Protein AF-A0A263BT93-F1 (afdb_monomer_lite)

Secondary structure (DSSP, 8-state):
--HHHHHHHHHHHHHHHHHHHHHHHHH--THHHHHHHHHHHHHHHHHHHHHHHTTS--HHHHHHHHHHHHHHHHHHSS-HHHHHHHHHHHHHHH-PPP-----S-----S-TTSHHHHHHHHTS-HHHHHHHH-TTHHHHHHHHHHHHHTT-S----HHHHHHHHHHHHHTT--HHHHHHHHHHHHHHHHHHHHT---HHHHHHHHHHHHHHHHHHHHHHHHHHHHHHHHTT-SSHHHHHHHHHHHSS--HHHHHHHHHHHHHHHHHHHHHHHHHHHHH-

Structure (mmCIF, N/CA/C/O backbone):
data_AF-A0A263BT93-F1
#
_entry.id   AF-A0A263BT93-F1
#
loop_
_atom_site.group_PDB
_atom_site.id
_atom_site.type_symbol
_atom_site.label_atom_id
_atom_site.label_alt_id
_atom_site.label_comp_id
_atom_site.label_asym_id
_atom_site.label_entity_id
_atom_site.label_seq_id
_atom_site.pdbx_PDB_ins_code
_atom_site.Cartn_x
_atom_site.Cartn_y
_atom_site.Cartn_z
_atom_site.occupancy
_atom_site.B_iso_or_equiv
_atom_site.auth_seq_id
_atom_site.auth_comp_id
_atom_site.auth_asym_id
_atom_site.auth_atom_id
_atom_site.pdbx_PDB_model_num
ATOM 1 N N . MET A 1 1 ? 28.335 -19.668 -35.190 1.00 53.28 1 MET A N 1
ATOM 2 C CA . MET A 1 1 ? 27.190 -20.406 -34.629 1.00 53.28 1 MET A CA 1
ATOM 3 C C . MET A 1 1 ? 25.934 -19.787 -35.211 1.00 53.28 1 MET A C 1
ATOM 5 O O . MET A 1 1 ? 25.702 -18.603 -34.990 1.00 53.28 1 MET A O 1
ATOM 9 N N . ASN A 1 2 ? 25.223 -20.514 -36.071 1.00 58.69 2 ASN A N 1
ATOM 10 C CA . ASN A 1 2 ? 24.011 -20.001 -36.719 1.00 58.69 2 ASN A CA 1
ATOM 11 C C . ASN A 1 2 ? 22.902 -19.858 -35.660 1.00 58.69 2 ASN A C 1
ATOM 13 O O . ASN A 1 2 ? 22.848 -20.640 -34.714 1.00 58.69 2 ASN A O 1
ATOM 17 N N . VAL A 1 3 ? 22.009 -18.882 -35.827 1.00 52.59 3 VAL A N 1
ATOM 18 C CA . VAL A 1 3 ? 20.786 -18.685 -35.031 1.00 52.59 3 VAL A CA 1
ATOM 19 C C . VAL A 1 3 ? 20.080 -20.029 -34.776 1.00 52.59 3 VAL A C 1
ATOM 21 O O . VAL A 1 3 ? 19.711 -20.326 -33.644 1.00 52.59 3 VAL A O 1
ATOM 24 N N . ALA A 1 4 ? 20.005 -20.907 -35.780 1.00 50.03 4 ALA A N 1
ATOM 25 C CA . ALA A 1 4 ? 19.418 -22.241 -35.637 1.00 50.03 4 ALA A CA 1
ATOM 26 C C . ALA A 1 4 ? 20.145 -23.160 -34.628 1.00 50.03 4 ALA A C 1
ATOM 28 O O . ALA A 1 4 ? 19.491 -23.876 -33.876 1.00 50.03 4 ALA A O 1
ATOM 29 N N . GLU A 1 5 ? 21.477 -23.120 -34.558 1.00 47.25 5 GLU A N 1
ATOM 30 C CA . GLU A 1 5 ? 22.282 -23.963 -33.657 1.00 47.25 5 GLU A CA 1
ATOM 31 C C . GLU A 1 5 ? 22.183 -23.507 -32.194 1.00 47.25 5 GLU A C 1
ATOM 33 O O . GLU A 1 5 ? 22.289 -24.326 -31.285 1.00 47.25 5 GLU A O 1
ATOM 38 N N . PHE A 1 6 ? 21.929 -22.213 -31.962 1.00 59.81 6 PHE A N 1
ATOM 39 C CA . PHE A 1 6 ? 21.691 -21.664 -30.625 1.00 59.81 6 PHE A CA 1
ATOM 40 C C . PHE A 1 6 ? 20.276 -21.965 -30.117 1.00 59.81 6 PHE A C 1
ATOM 42 O O . PHE A 1 6 ? 20.090 -22.319 -28.953 1.00 59.81 6 PHE A O 1
ATOM 49 N N . TRP A 1 7 ? 19.265 -21.846 -30.985 1.00 67.38 7 TRP A N 1
ATOM 50 C CA . TRP A 1 7 ? 17.868 -22.013 -30.579 1.00 67.38 7 TRP A CA 1
ATOM 51 C C . TRP A 1 7 ? 17.419 -23.471 -30.504 1.00 67.38 7 TRP A C 1
ATOM 53 O O . TRP A 1 7 ? 16.500 -23.768 -29.744 1.00 67.38 7 TRP A O 1
ATOM 63 N N . LEU A 1 8 ? 18.054 -24.394 -31.231 1.00 51.53 8 LEU A N 1
ATOM 64 C CA . LEU A 1 8 ? 17.629 -25.795 -31.273 1.00 51.53 8 LEU A CA 1
ATOM 65 C C . LEU A 1 8 ? 17.712 -26.505 -29.901 1.00 51.53 8 LEU A C 1
ATOM 67 O O . LEU A 1 8 ? 16.716 -27.115 -29.513 1.00 51.53 8 LEU A O 1
ATOM 71 N N . PRO A 1 9 ? 18.789 -26.385 -29.097 1.00 51.00 9 PRO A N 1
ATOM 72 C CA . PRO A 1 9 ? 18.831 -26.968 -27.751 1.00 51.00 9 PRO A CA 1
ATOM 73 C C . PRO A 1 9 ? 17.827 -26.320 -26.785 1.00 51.00 9 PRO A C 1
ATOM 75 O O . PRO A 1 9 ? 17.249 -27.003 -25.941 1.00 51.00 9 PRO A O 1
ATOM 78 N N . VAL A 1 10 ? 17.576 -25.014 -26.936 1.00 58.59 10 VAL A N 1
ATOM 79 C CA . VAL A 1 10 ? 16.599 -24.259 -26.131 1.00 58.59 10 VAL A CA 1
ATOM 80 C C . VAL A 1 10 ? 15.174 -24.713 -26.451 1.00 58.59 10 VAL A C 1
ATOM 82 O O . VAL A 1 10 ? 14.395 -24.983 -25.541 1.00 58.59 10 VAL A O 1
ATOM 85 N N . LEU A 1 11 ? 14.843 -24.877 -27.733 1.00 62.00 11 LEU A N 1
ATOM 86 C CA . LEU A 1 11 ? 13.557 -25.410 -28.189 1.00 62.00 11 LEU A CA 1
ATOM 87 C C . LEU A 1 11 ? 13.364 -26.872 -27.775 1.00 62.00 11 LEU A C 1
ATOM 89 O O . LEU A 1 11 ? 12.286 -27.218 -27.301 1.00 62.00 11 LEU A O 1
ATOM 93 N N . ILE A 1 12 ? 14.396 -27.716 -27.873 1.00 56.16 12 ILE A N 1
ATOM 94 C CA . ILE A 1 12 ? 14.346 -29.110 -27.404 1.00 56.16 12 ILE A CA 1
ATOM 95 C C . ILE A 1 12 ? 14.138 -29.164 -25.882 1.00 56.16 12 ILE A C 1
ATOM 97 O O . ILE A 1 12 ? 13.324 -29.956 -25.408 1.00 56.16 12 ILE A O 1
ATOM 101 N N . GLY A 1 13 ? 14.796 -28.290 -25.114 1.00 58.97 13 GLY A N 1
ATOM 102 C CA . GLY A 1 13 ? 14.606 -28.174 -23.665 1.00 58.97 13 GLY A CA 1
ATOM 103 C C . GLY A 1 13 ? 13.224 -27.646 -23.266 1.00 58.97 13 GLY A C 1
ATOM 104 O O . GLY A 1 13 ? 12.631 -28.138 -22.304 1.00 58.97 13 GLY A O 1
ATOM 105 N N . LEU A 1 14 ? 12.673 -26.691 -24.022 1.00 60.03 14 LEU A N 1
ATOM 106 C CA . LEU A 1 14 ? 11.333 -26.144 -23.798 1.00 60.03 14 LEU A CA 1
ATOM 107 C C . LEU A 1 14 ? 10.245 -27.156 -24.164 1.00 60.03 14 LEU A C 1
ATOM 109 O O . LEU A 1 14 ? 9.345 -27.400 -23.364 1.00 60.03 14 LEU A O 1
ATOM 113 N N . VAL A 1 15 ? 10.333 -27.795 -25.331 1.00 63.34 15 VAL A N 1
ATOM 114 C CA . VAL A 1 15 ? 9.334 -28.772 -25.785 1.00 63.34 15 VAL A CA 1
ATOM 115 C C . VAL A 1 15 ? 9.440 -30.061 -24.967 1.00 63.34 15 VAL A C 1
ATOM 117 O O . VAL A 1 15 ? 8.435 -30.528 -24.434 1.00 63.34 15 VAL A O 1
ATOM 120 N N . GLY A 1 16 ? 10.648 -30.598 -24.776 1.00 60.25 16 GLY A N 1
ATOM 121 C CA . GLY A 1 16 ? 10.884 -31.808 -23.985 1.00 60.25 16 GLY A CA 1
ATOM 122 C C . GLY A 1 16 ? 10.526 -31.637 -22.507 1.00 60.25 16 GLY A C 1
ATOM 123 O O . GLY A 1 16 ? 9.841 -32.488 -21.939 1.00 60.25 16 GLY A O 1
ATOM 124 N N . GLY A 1 17 ? 10.898 -30.503 -21.901 1.00 55.66 17 GLY A N 1
ATOM 125 C CA . GLY A 1 17 ? 10.533 -30.172 -20.522 1.00 55.66 17 GLY A CA 1
ATOM 126 C C . GLY A 1 17 ? 9.022 -30.047 -20.332 1.00 55.66 17 GLY A C 1
ATOM 127 O O . GLY A 1 17 ? 8.476 -30.590 -19.373 1.00 55.66 17 GLY A O 1
ATOM 128 N N . THR A 1 18 ? 8.327 -29.420 -21.286 1.00 56.84 18 THR A N 1
ATOM 129 C CA . THR A 1 18 ? 6.867 -29.238 -21.234 1.00 56.84 18 THR A CA 1
ATOM 130 C C . THR A 1 18 ? 6.113 -30.569 -21.330 1.00 56.84 18 THR A C 1
ATOM 132 O O . THR A 1 18 ? 5.150 -30.774 -20.592 1.00 56.84 18 THR A O 1
ATOM 135 N N . TRP A 1 19 ? 6.561 -31.521 -22.156 1.00 56.12 19 TRP A N 1
ATOM 136 C CA . TRP A 1 19 ? 5.925 -32.845 -22.256 1.00 56.12 19 TRP A CA 1
ATOM 137 C C . TRP A 1 19 ? 6.140 -33.716 -21.013 1.00 56.12 19 TRP A C 1
ATOM 139 O O . TRP A 1 19 ? 5.193 -34.351 -20.543 1.00 56.12 19 TRP A O 1
ATOM 149 N N . VAL A 1 20 ? 7.342 -33.695 -20.431 1.00 59.69 20 VAL A N 1
ATOM 150 C CA . VAL A 1 20 ? 7.632 -34.374 -19.155 1.00 59.69 20 VAL A CA 1
ATOM 151 C C . VAL A 1 20 ? 6.807 -33.759 -18.020 1.00 59.69 20 VAL A C 1
ATOM 153 O O . VAL A 1 20 ? 6.247 -34.482 -17.198 1.00 59.69 20 VAL A O 1
ATOM 156 N N . LEU A 1 21 ? 6.638 -32.435 -18.022 1.00 55.00 21 LEU A N 1
ATOM 157 C CA . LEU A 1 21 ? 5.789 -31.710 -17.077 1.00 55.00 21 LEU A CA 1
ATOM 158 C C . LEU A 1 21 ? 4.313 -32.081 -17.194 1.00 55.00 21 LEU A C 1
ATOM 160 O O . LEU A 1 21 ? 3.684 -32.386 -16.185 1.00 55.00 21 LEU A O 1
ATOM 164 N N . ILE A 1 22 ? 3.760 -32.112 -18.407 1.00 62.19 22 ILE A N 1
ATOM 165 C CA . ILE A 1 22 ? 2.367 -32.520 -18.641 1.00 62.19 22 ILE A CA 1
ATOM 166 C C . ILE A 1 22 ? 2.152 -33.975 -18.202 1.00 62.19 22 ILE A C 1
ATOM 168 O O . ILE A 1 22 ? 1.130 -34.287 -17.587 1.00 62.19 22 ILE A O 1
ATOM 172 N N . TYR A 1 23 ? 3.116 -34.859 -18.471 1.00 64.50 23 TYR A N 1
ATOM 173 C CA . TYR A 1 23 ? 3.070 -36.260 -18.055 1.00 64.50 23 TYR A CA 1
ATOM 174 C C . TYR A 1 23 ? 3.092 -36.418 -16.526 1.00 64.50 23 TYR A C 1
ATOM 176 O O . TYR A 1 23 ? 2.262 -37.136 -15.968 1.00 64.50 23 TYR A O 1
ATOM 184 N N . LEU A 1 24 ? 3.982 -35.704 -15.830 1.00 55.28 24 LEU A N 1
ATOM 185 C CA . LEU A 1 24 ? 4.097 -35.762 -14.371 1.00 55.28 24 LEU A CA 1
ATOM 186 C C . LEU A 1 24 ? 2.913 -35.087 -13.660 1.00 55.28 24 LEU A C 1
ATOM 188 O O . LEU A 1 24 ? 2.397 -35.625 -12.683 1.00 55.28 24 LEU A O 1
ATOM 192 N N . VAL A 1 25 ? 2.424 -33.955 -14.174 1.00 60.81 25 VAL A N 1
ATOM 193 C CA . VAL A 1 25 ? 1.250 -33.249 -13.633 1.00 60.81 25 VAL A CA 1
ATOM 194 C C . VAL A 1 25 ? -0.015 -34.093 -13.767 1.00 60.81 25 VAL A C 1
ATOM 196 O O . VAL A 1 25 ? -0.857 -34.048 -12.876 1.00 60.81 25 VAL A O 1
ATOM 199 N N . LYS A 1 26 ? -0.160 -34.912 -14.817 1.00 61.09 26 LYS A N 1
ATOM 200 C CA . LYS A 1 26 ? -1.305 -35.830 -14.952 1.00 61.09 26 LYS A CA 1
ATOM 201 C C . LYS A 1 26 ? -1.322 -36.959 -13.913 1.00 61.09 26 LYS A C 1
ATOM 203 O O . LYS A 1 26 ? -2.391 -37.513 -13.684 1.00 61.09 26 LYS A O 1
ATOM 208 N N . LYS A 1 27 ? -0.185 -37.287 -13.288 1.00 65.31 27 LYS A N 1
ATOM 209 C CA . LYS A 1 27 ? -0.041 -38.430 -12.366 1.00 65.31 27 LYS A CA 1
ATOM 210 C C . LYS A 1 27 ? -0.097 -38.081 -10.874 1.00 65.31 27 LYS A C 1
ATOM 212 O O . LYS A 1 27 ? -0.115 -38.992 -10.055 1.00 65.31 27 LYS A O 1
ATOM 217 N N . LEU A 1 28 ? -0.087 -36.797 -10.524 1.00 68.06 28 LEU A N 1
ATOM 218 C CA . LEU A 1 28 ? -0.133 -36.320 -9.135 1.00 68.06 28 LEU A CA 1
ATOM 219 C C . LEU A 1 28 ? -1.539 -35.867 -8.758 1.00 68.06 28 LEU A C 1
ATOM 221 O O . LEU A 1 28 ? -2.272 -35.464 -9.645 1.00 68.06 28 LEU A O 1
ATOM 225 N N . ASP A 1 29 ? -1.904 -35.820 -7.477 1.00 63.19 29 ASP A N 1
ATOM 226 C CA . ASP A 1 29 ? -3.203 -35.284 -7.040 1.00 63.19 29 ASP A CA 1
ATOM 227 C C . ASP A 1 29 ? -3.093 -34.232 -5.928 1.00 63.19 29 ASP A C 1
ATOM 229 O O . ASP A 1 29 ? -2.126 -34.162 -5.168 1.00 63.19 29 ASP A O 1
ATOM 233 N N . GLY A 1 30 ? -4.101 -33.353 -5.869 1.00 65.69 30 GLY A N 1
ATOM 234 C CA . GLY A 1 30 ? -4.263 -32.347 -4.819 1.00 65.69 30 GLY A CA 1
ATOM 235 C C . GLY A 1 30 ? -3.088 -31.370 -4.666 1.00 65.69 30 GLY A C 1
ATOM 236 O O . GLY A 1 30 ? -2.669 -30.700 -5.610 1.00 65.69 30 GLY A O 1
ATOM 237 N N . ILE A 1 31 ? -2.584 -31.251 -3.436 1.00 54.12 31 ILE A N 1
ATOM 238 C CA . ILE A 1 31 ? -1.561 -30.273 -3.020 1.00 54.12 31 ILE A CA 1
ATOM 239 C C . ILE A 1 31 ? -0.216 -30.476 -3.736 1.00 54.12 31 ILE A C 1
ATOM 241 O O . ILE A 1 31 ? 0.532 -29.511 -3.921 1.00 54.12 31 ILE A O 1
ATOM 245 N N . GLU A 1 32 ? 0.089 -31.693 -4.188 1.00 54.53 32 GLU A N 1
ATOM 246 C CA . GLU A 1 32 ? 1.350 -31.990 -4.875 1.00 54.53 32 GLU A CA 1
ATOM 247 C C . GLU A 1 32 ? 1.381 -31.431 -6.302 1.00 54.53 32 GLU A C 1
ATOM 249 O O . GLU A 1 32 ? 2.402 -30.869 -6.702 1.00 54.53 32 GLU A O 1
ATOM 254 N N . LYS A 1 33 ? 0.241 -31.435 -7.017 1.00 55.97 33 LYS A N 1
ATOM 255 C CA . LYS A 1 33 ? 0.079 -30.733 -8.308 1.00 55.97 33 LYS A CA 1
ATOM 256 C C . LYS A 1 33 ? 0.392 -29.238 -8.168 1.00 55.97 33 LYS A C 1
ATOM 258 O O . LYS A 1 33 ? 1.135 -28.686 -8.975 1.00 55.97 33 LYS A O 1
ATOM 263 N N . PHE A 1 34 ? -0.122 -28.587 -7.120 1.00 54.31 34 PHE A N 1
ATOM 264 C CA . PHE A 1 34 ? 0.085 -27.151 -6.879 1.00 54.31 34 PHE A CA 1
ATOM 265 C C . PHE A 1 34 ? 1.533 -26.811 -6.486 1.00 54.31 34 PHE A C 1
ATOM 267 O O . PHE A 1 34 ? 2.094 -25.820 -6.961 1.00 54.31 34 PHE A O 1
ATOM 274 N N . ARG A 1 35 ? 2.170 -27.647 -5.653 1.00 51.59 35 ARG A N 1
ATOM 275 C CA . ARG A 1 35 ? 3.580 -27.485 -5.259 1.00 51.59 35 ARG A CA 1
ATOM 276 C C . ARG A 1 35 ? 4.531 -27.649 -6.441 1.00 51.59 35 ARG A C 1
ATOM 278 O O . ARG A 1 35 ? 5.425 -26.820 -6.600 1.00 51.59 35 ARG A O 1
ATOM 285 N N . MET A 1 36 ? 4.312 -28.652 -7.291 1.00 59.03 36 MET A N 1
ATOM 286 C CA . MET A 1 36 ? 5.129 -28.843 -8.492 1.00 59.03 36 MET A CA 1
ATOM 287 C C . MET A 1 36 ? 4.932 -27.715 -9.506 1.00 59.03 36 MET A C 1
ATOM 289 O O . MET A 1 36 ? 5.916 -27.184 -10.011 1.00 59.03 36 MET A O 1
ATOM 293 N N . PHE A 1 37 ? 3.694 -27.264 -9.728 1.00 56.03 37 PHE A N 1
ATOM 294 C CA . PHE A 1 37 ? 3.422 -26.131 -10.618 1.00 56.03 37 PHE A CA 1
ATOM 295 C C . PHE A 1 37 ? 4.128 -24.848 -10.146 1.00 56.03 37 PHE A C 1
ATOM 297 O O . PHE A 1 37 ? 4.730 -24.136 -10.944 1.00 56.03 37 PHE A O 1
ATOM 304 N N . SER A 1 38 ? 4.137 -24.600 -8.832 1.00 52.53 38 SER A N 1
ATOM 305 C CA . SER A 1 38 ? 4.803 -23.441 -8.220 1.00 52.53 38 SER A CA 1
ATOM 306 C C . SER A 1 38 ? 6.333 -23.508 -8.328 1.00 52.53 38 SER A C 1
ATOM 308 O O . SER A 1 38 ? 6.970 -22.506 -8.644 1.00 52.53 38 SER A O 1
ATOM 310 N N . LEU A 1 39 ? 6.931 -24.684 -8.103 1.00 52.12 39 LEU A N 1
ATOM 311 C CA . LEU A 1 39 ? 8.380 -24.903 -8.223 1.00 52.12 39 LEU A CA 1
ATOM 312 C C . LEU A 1 39 ? 8.876 -24.743 -9.663 1.00 52.12 39 LEU A C 1
ATOM 314 O O . LEU A 1 39 ? 9.942 -24.182 -9.896 1.00 52.12 39 LEU A O 1
ATOM 318 N N . VAL A 1 40 ? 8.081 -25.187 -10.631 1.00 56.97 40 VAL A N 1
ATOM 319 C CA . VAL A 1 40 ? 8.404 -25.106 -12.061 1.00 56.97 40 VAL A CA 1
ATOM 320 C C . VAL A 1 40 ? 8.291 -23.671 -12.568 1.00 56.97 40 VAL A C 1
ATOM 322 O O . VAL A 1 40 ? 9.173 -23.212 -13.292 1.00 56.97 40 VAL A O 1
ATOM 325 N N . PHE A 1 41 ? 7.266 -22.934 -12.132 1.00 54.38 41 PHE A N 1
ATOM 326 C CA . PHE A 1 41 ? 7.096 -21.518 -12.468 1.00 54.38 41 PHE A CA 1
ATOM 327 C C . PHE A 1 41 ? 8.228 -20.652 -11.888 1.00 54.38 41 PHE A C 1
ATOM 329 O O . PHE A 1 41 ? 8.708 -19.728 -12.540 1.00 54.38 41 PHE A O 1
ATOM 336 N N . LEU A 1 42 ? 8.707 -20.996 -10.687 1.00 50.81 42 LEU A N 1
ATOM 337 C CA . LEU A 1 42 ? 9.856 -20.347 -10.051 1.00 50.81 42 LEU A CA 1
ATOM 338 C C . LEU A 1 42 ? 11.200 -20.752 -10.684 1.00 50.81 42 LEU A C 1
ATOM 340 O O . LEU A 1 42 ? 12.114 -19.929 -10.740 1.00 50.81 42 LEU A O 1
ATOM 344 N N . GLY A 1 43 ? 11.328 -21.986 -11.183 1.00 48.94 43 GLY A N 1
ATOM 345 C CA . GLY A 1 43 ? 12.562 -22.511 -11.779 1.00 48.94 43 GLY A CA 1
ATOM 346 C C . GLY A 1 43 ? 12.816 -22.061 -13.223 1.00 48.94 43 GLY A C 1
ATOM 347 O O . GLY A 1 43 ? 13.926 -21.638 -13.544 1.00 48.94 43 GLY A O 1
ATOM 348 N N . TYR A 1 44 ? 11.800 -22.092 -14.093 1.00 52.88 44 TYR A N 1
ATOM 349 C CA . TYR A 1 44 ? 11.968 -21.773 -15.521 1.00 52.88 44 TYR A CA 1
ATOM 350 C C . TYR A 1 44 ? 12.088 -20.270 -15.809 1.00 52.88 44 TYR A C 1
ATOM 352 O O . TYR A 1 44 ? 12.801 -19.885 -16.733 1.00 52.88 44 TYR A O 1
ATOM 360 N N . GLY A 1 45 ? 11.447 -19.414 -15.007 1.00 49.44 45 GLY A N 1
ATOM 361 C CA . GLY A 1 45 ? 11.531 -17.959 -15.180 1.00 49.44 45 GLY A CA 1
ATOM 362 C C . GLY A 1 45 ? 12.846 -17.343 -14.690 1.00 49.44 45 GLY A C 1
ATOM 363 O O . GLY A 1 45 ? 13.217 -16.261 -15.134 1.00 49.44 45 GLY A O 1
ATOM 364 N N . SER A 1 46 ? 13.565 -18.019 -13.789 1.00 53.31 46 SER A N 1
ATOM 365 C CA . SER A 1 46 ? 14.724 -17.441 -13.103 1.00 53.31 46 SER A CA 1
ATOM 366 C C . SER A 1 46 ? 16.062 -17.960 -13.639 1.00 53.31 46 SER A C 1
ATOM 368 O O . SER A 1 46 ? 16.976 -17.168 -13.840 1.00 53.31 46 SER A O 1
ATOM 370 N N . ALA A 1 47 ? 16.201 -19.248 -13.963 1.00 48.94 47 ALA A N 1
ATOM 371 C CA . ALA A 1 47 ? 17.509 -19.812 -14.315 1.00 48.94 47 ALA A CA 1
ATOM 372 C C . ALA A 1 47 ? 18.026 -19.383 -15.704 1.00 48.94 47 ALA A C 1
ATOM 374 O O . ALA A 1 47 ? 19.199 -19.044 -15.848 1.00 48.94 47 ALA A O 1
ATOM 375 N N . ILE A 1 48 ? 17.159 -19.334 -16.722 1.00 50.62 48 ILE A N 1
ATOM 376 C CA . ILE A 1 48 ? 17.558 -18.993 -18.102 1.00 50.62 48 ILE A CA 1
ATOM 377 C C . ILE A 1 48 ? 17.793 -17.480 -18.254 1.00 50.62 48 ILE A C 1
ATOM 379 O O . ILE A 1 48 ? 18.736 -17.065 -18.925 1.00 50.62 48 ILE A O 1
ATOM 383 N N . GLY A 1 49 ? 17.002 -16.652 -17.562 1.00 49.31 49 GLY A N 1
ATOM 384 C CA . GLY A 1 49 ? 17.204 -15.199 -17.521 1.00 49.31 49 GLY A CA 1
ATOM 385 C C . GLY A 1 49 ? 18.444 -14.783 -16.724 1.00 49.31 49 GLY A C 1
ATOM 386 O O . GLY A 1 49 ? 19.139 -13.849 -17.117 1.00 49.31 49 GLY A O 1
ATOM 387 N N . MET A 1 50 ? 18.767 -15.497 -15.637 1.00 51.62 50 MET A N 1
ATOM 388 C CA . MET A 1 50 ? 19.943 -15.187 -14.819 1.00 51.62 50 MET A CA 1
ATOM 389 C C . MET A 1 50 ? 21.256 -15.601 -15.488 1.00 51.62 50 MET A C 1
ATOM 391 O O . MET A 1 50 ? 22.207 -14.835 -15.416 1.00 51.62 50 MET A O 1
ATOM 395 N N . ILE A 1 51 ? 21.323 -16.743 -16.183 1.00 51.22 51 ILE A N 1
ATOM 396 C CA . ILE A 1 51 ? 22.575 -17.226 -16.801 1.00 51.22 51 ILE A CA 1
ATOM 397 C C . ILE A 1 51 ? 22.970 -16.394 -18.033 1.00 51.22 51 ILE A C 1
ATOM 399 O O . ILE A 1 51 ? 24.153 -16.146 -18.248 1.00 51.22 51 ILE A O 1
ATOM 403 N N . VAL A 1 52 ? 21.999 -15.888 -18.801 1.00 49.56 52 VAL A N 1
ATOM 404 C CA . VAL A 1 52 ? 22.265 -15.042 -19.981 1.00 49.56 52 VAL A CA 1
ATOM 405 C C . VAL A 1 52 ? 22.625 -13.598 -19.592 1.00 49.56 52 VAL A C 1
ATOM 407 O O . VAL A 1 52 ? 23.364 -12.935 -20.316 1.00 49.56 52 VAL A O 1
ATOM 410 N N . MET A 1 53 ? 22.178 -13.111 -18.427 1.00 46.56 53 MET A N 1
ATOM 411 C CA . MET A 1 53 ? 22.486 -11.753 -17.948 1.00 46.56 53 MET A CA 1
ATOM 412 C C . MET A 1 53 ? 23.696 -11.658 -17.002 1.00 46.56 53 MET A C 1
ATOM 414 O O . MET A 1 53 ? 24.136 -10.549 -16.708 1.00 46.56 53 MET A O 1
ATOM 418 N N . HIS A 1 54 ? 24.274 -12.779 -16.553 1.00 52.44 54 HIS A N 1
ATOM 419 C CA . HIS A 1 54 ? 25.348 -12.793 -15.546 1.00 52.44 54 HIS A CA 1
ATOM 420 C C . HIS A 1 54 ? 26.729 -12.319 -16.041 1.00 52.44 54 HIS A C 1
ATOM 422 O O . HIS A 1 54 ? 27.637 -12.201 -15.228 1.00 52.44 54 HIS A O 1
ATOM 428 N N . TYR A 1 55 ? 26.919 -12.046 -17.337 1.00 49.62 55 TYR A N 1
ATOM 429 C CA . TYR A 1 55 ? 28.258 -11.786 -17.894 1.00 49.62 55 TYR A CA 1
ATOM 430 C C . TYR A 1 55 ? 28.502 -10.382 -18.458 1.00 49.62 55 TYR A C 1
ATOM 432 O O . TYR A 1 55 ? 29.586 -10.126 -18.976 1.00 49.62 55 TYR A O 1
ATOM 440 N N . VAL A 1 56 ? 27.551 -9.450 -18.337 1.00 46.47 56 VAL A N 1
ATOM 441 C CA . VAL A 1 56 ? 27.731 -8.083 -18.854 1.00 46.47 56 VAL A CA 1
ATOM 442 C C . VAL A 1 56 ? 27.276 -7.055 -17.808 1.00 46.47 56 VAL A C 1
ATOM 444 O O . VAL A 1 56 ? 26.083 -6.892 -17.558 1.00 46.47 56 VAL A O 1
ATOM 447 N N . ASP A 1 57 ? 28.277 -6.387 -17.225 1.00 46.84 57 ASP A N 1
ATOM 448 C CA . ASP A 1 57 ? 28.264 -5.141 -16.437 1.00 46.84 57 ASP A CA 1
ATOM 449 C C . ASP A 1 57 ? 27.947 -5.188 -14.929 1.00 46.84 57 ASP A C 1
ATOM 451 O O . ASP A 1 57 ? 26.837 -4.942 -14.464 1.00 46.84 57 ASP A O 1
ATOM 455 N N . HIS A 1 58 ? 29.010 -5.378 -14.134 1.00 52.53 58 HIS A N 1
ATOM 456 C CA . HIS A 1 58 ? 28.995 -5.345 -12.664 1.00 52.53 58 HIS A CA 1
ATOM 457 C C . HIS A 1 58 ? 29.236 -3.960 -12.025 1.00 52.53 58 HIS A C 1
ATOM 459 O O . HIS A 1 58 ? 29.116 -3.827 -10.809 1.00 52.53 58 HIS A O 1
ATOM 465 N N . ILE A 1 59 ? 29.546 -2.908 -12.788 1.00 51.03 59 ILE A N 1
ATOM 466 C CA . ILE A 1 59 ? 30.027 -1.636 -12.210 1.00 51.03 59 ILE A CA 1
ATOM 467 C C . ILE A 1 59 ? 28.877 -0.718 -11.747 1.00 51.03 59 ILE A C 1
ATOM 469 O O . ILE A 1 59 ? 28.971 -0.102 -10.686 1.00 51.03 59 ILE A O 1
ATOM 473 N N . ALA A 1 60 ? 27.749 -0.678 -12.465 1.00 49.28 60 ALA A N 1
ATOM 474 C CA . ALA A 1 60 ? 26.604 0.167 -12.100 1.00 49.28 60 ALA A CA 1
ATOM 475 C C . ALA A 1 60 ? 25.863 -0.341 -10.847 1.00 49.28 60 ALA A C 1
ATOM 477 O O . ALA A 1 60 ? 25.494 0.440 -9.964 1.00 49.28 60 ALA A O 1
ATOM 478 N N . THR A 1 61 ? 25.714 -1.662 -10.716 1.00 54.69 61 THR A N 1
ATOM 479 C CA . THR A 1 61 ? 25.072 -2.313 -9.563 1.00 54.69 61 THR A CA 1
ATOM 480 C C . THR A 1 61 ? 25.859 -2.083 -8.270 1.00 54.69 61 THR A C 1
ATOM 482 O O . THR A 1 61 ? 25.263 -1.886 -7.212 1.00 54.69 61 THR A O 1
ATOM 485 N N . LEU A 1 62 ? 27.194 -2.031 -8.354 1.00 55.66 62 LEU A N 1
ATOM 486 C CA . LEU A 1 62 ? 28.088 -1.754 -7.224 1.00 55.66 62 LEU A CA 1
ATOM 487 C C . LEU A 1 62 ? 28.033 -0.295 -6.739 1.00 55.66 62 LEU A C 1
ATOM 489 O O . LEU A 1 62 ? 28.303 -0.050 -5.567 1.00 55.66 62 LEU A O 1
ATOM 493 N N . LEU A 1 63 ? 27.648 0.660 -7.593 1.00 55.16 63 LEU A N 1
ATOM 494 C CA . LEU A 1 63 ? 27.564 2.088 -7.244 1.00 55.16 63 LEU A CA 1
ATOM 495 C C . LEU A 1 63 ? 26.162 2.524 -6.794 1.00 55.16 63 LEU A C 1
ATOM 497 O O . LEU A 1 63 ? 26.031 3.390 -5.926 1.00 55.16 63 LEU A O 1
ATOM 501 N N . LEU A 1 64 ? 25.107 1.899 -7.324 1.00 54.38 64 LEU A N 1
ATOM 502 C CA . LEU A 1 64 ? 23.722 2.237 -6.977 1.00 54.38 6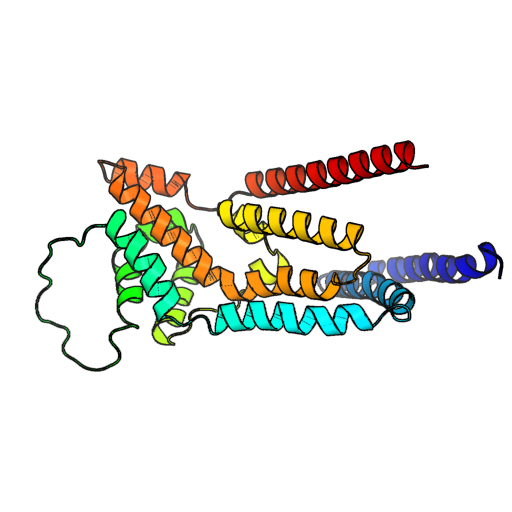4 LEU A CA 1
ATOM 503 C C . LEU A 1 64 ? 23.220 1.491 -5.737 1.00 54.38 64 LEU A C 1
ATOM 505 O O . LEU A 1 64 ? 22.426 2.049 -4.982 1.00 54.38 64 LEU A O 1
ATOM 509 N N . LEU A 1 65 ? 23.723 0.284 -5.455 1.00 51.69 65 LEU A N 1
ATOM 510 C CA . LEU A 1 65 ? 23.377 -0.445 -4.233 1.00 51.69 65 LEU A CA 1
ATOM 511 C C . LEU A 1 65 ? 23.746 0.345 -2.958 1.00 51.69 65 LEU A C 1
ATOM 513 O O . LEU A 1 65 ? 22.876 0.476 -2.100 1.00 51.69 65 LEU A O 1
ATOM 517 N N . PRO A 1 66 ? 24.940 0.961 -2.825 1.00 60.53 66 PRO A N 1
ATOM 518 C CA . PRO A 1 66 ? 25.248 1.855 -1.714 1.00 60.53 66 PRO A CA 1
ATOM 519 C C . PRO A 1 66 ? 24.323 3.064 -1.657 1.00 60.53 66 PRO A C 1
ATOM 521 O O . PRO A 1 66 ? 23.915 3.427 -0.568 1.00 60.53 66 PRO A O 1
ATOM 524 N N . LEU A 1 67 ? 23.948 3.670 -2.788 1.00 60.59 67 LEU A N 1
ATOM 525 C CA . LEU A 1 67 ? 23.084 4.855 -2.796 1.00 60.59 67 LEU A CA 1
ATOM 526 C C . LEU A 1 67 ? 21.658 4.519 -2.340 1.00 60.59 67 LEU A C 1
ATOM 528 O O . LEU A 1 67 ? 21.077 5.234 -1.529 1.00 60.59 67 LEU A O 1
ATOM 532 N N . VAL A 1 68 ? 21.111 3.394 -2.806 1.00 60.06 68 VAL A N 1
ATOM 533 C CA . VAL A 1 68 ? 19.796 2.902 -2.383 1.00 60.06 68 VAL A CA 1
ATOM 534 C C . VAL A 1 68 ? 19.839 2.428 -0.932 1.00 60.06 68 VAL A C 1
ATOM 536 O O . VAL A 1 68 ? 18.920 2.728 -0.175 1.00 60.06 68 VAL A O 1
ATOM 539 N N . LEU A 1 69 ? 20.919 1.765 -0.504 1.00 60.12 69 LEU A N 1
ATOM 540 C CA . LEU A 1 69 ? 21.143 1.433 0.902 1.00 60.12 69 LEU A CA 1
ATOM 541 C C . LEU A 1 69 ? 21.312 2.694 1.750 1.00 60.12 69 LEU A C 1
ATOM 543 O O . LEU A 1 69 ? 20.780 2.728 2.844 1.00 60.12 69 LEU A O 1
ATOM 547 N N . ILE A 1 70 ? 21.967 3.748 1.263 1.00 69.69 70 ILE A N 1
ATOM 548 C CA . ILE A 1 70 ? 22.101 5.042 1.940 1.00 69.69 70 ILE A CA 1
ATOM 549 C C . ILE A 1 70 ? 20.740 5.718 2.038 1.00 69.69 70 ILE A C 1
ATOM 551 O O . ILE A 1 70 ? 20.400 6.164 3.118 1.00 69.69 70 ILE A O 1
ATOM 555 N N . ILE A 1 71 ? 19.918 5.748 0.987 1.00 64.38 71 ILE A N 1
ATOM 556 C CA . ILE A 1 71 ? 18.548 6.284 1.054 1.00 64.38 71 ILE A CA 1
ATOM 557 C C . ILE A 1 71 ? 17.703 5.456 2.030 1.00 64.38 71 ILE A C 1
ATOM 559 O O . ILE A 1 71 ? 16.992 6.017 2.859 1.00 64.38 71 ILE A O 1
ATOM 563 N N . PHE A 1 72 ? 17.825 4.130 1.992 1.00 55.31 72 PHE A N 1
ATOM 564 C CA . PHE A 1 72 ? 17.164 3.206 2.911 1.00 55.31 72 PHE A CA 1
ATOM 565 C C . PHE A 1 72 ? 17.633 3.391 4.360 1.00 55.31 72 PHE A C 1
ATOM 567 O O . PHE A 1 72 ? 16.809 3.429 5.268 1.00 55.31 72 PHE A O 1
ATOM 574 N N . PHE A 1 73 ? 18.932 3.583 4.592 1.00 56.16 73 PHE A N 1
ATOM 575 C CA . PHE A 1 73 ? 19.523 3.852 5.900 1.00 56.16 73 PHE A CA 1
ATOM 576 C C . PHE A 1 73 ? 19.248 5.275 6.370 1.00 56.16 73 PHE A C 1
ATOM 578 O O . PHE A 1 73 ? 19.048 5.449 7.558 1.00 56.16 73 PHE A O 1
ATOM 585 N N . ILE A 1 74 ? 19.185 6.277 5.495 1.00 61.31 74 ILE A N 1
ATOM 586 C CA . ILE A 1 74 ? 18.740 7.642 5.805 1.00 61.31 74 ILE A CA 1
ATOM 587 C C . ILE A 1 74 ? 17.258 7.619 6.157 1.00 61.31 74 ILE A C 1
ATOM 589 O O . ILE A 1 74 ? 16.845 8.357 7.037 1.00 61.31 74 ILE A O 1
ATOM 593 N N . TRP A 1 75 ? 16.459 6.762 5.524 1.00 54.81 75 TRP A N 1
ATOM 594 C CA . TRP A 1 75 ? 15.050 6.578 5.849 1.00 54.81 75 TRP A CA 1
ATOM 595 C C . TRP A 1 75 ? 14.851 5.813 7.171 1.00 54.81 75 TRP A C 1
ATOM 597 O O . TRP A 1 75 ? 14.031 6.224 7.986 1.00 54.81 75 TRP A O 1
ATOM 607 N N . ILE A 1 76 ? 15.646 4.767 7.438 1.00 51.50 76 ILE A N 1
ATOM 608 C CA . ILE A 1 76 ? 15.638 3.993 8.698 1.00 51.50 76 ILE A CA 1
ATOM 609 C C . ILE A 1 76 ? 16.234 4.781 9.870 1.00 51.50 76 ILE A C 1
ATOM 611 O O . ILE A 1 76 ? 15.693 4.749 10.971 1.00 51.50 76 ILE A O 1
ATOM 615 N N . LYS A 1 77 ? 17.369 5.453 9.655 1.00 40.62 77 LYS A N 1
ATOM 616 C CA . LYS A 1 77 ? 18.078 6.283 10.641 1.00 40.62 77 LYS A CA 1
ATOM 617 C C . LYS A 1 77 ? 17.621 7.735 10.618 1.00 40.62 77 LYS A C 1
ATOM 619 O O . LYS A 1 77 ? 18.218 8.534 11.339 1.00 40.62 77 LYS A O 1
ATOM 624 N N . MET A 1 78 ? 16.612 8.096 9.816 1.00 40.03 78 MET A N 1
ATOM 625 C CA . MET A 1 78 ? 16.051 9.444 9.846 1.00 40.03 78 MET A CA 1
ATOM 626 C C . MET A 1 78 ? 15.674 9.701 11.302 1.00 40.03 78 MET A C 1
ATOM 628 O O . MET A 1 78 ? 14.853 8.954 11.843 1.00 40.03 78 MET A O 1
ATOM 632 N N . PRO A 1 79 ? 16.313 10.669 11.978 1.00 45.34 79 PRO A N 1
ATOM 633 C CA . PRO A 1 79 ? 16.108 10.840 13.401 1.00 45.34 79 PRO A CA 1
ATOM 634 C C . PRO A 1 79 ? 14.618 11.030 13.650 1.00 45.34 79 PRO A C 1
ATOM 636 O O . PRO A 1 79 ? 13.989 11.851 12.977 1.00 45.34 79 PRO A O 1
ATOM 639 N N . GLN A 1 80 ? 14.056 10.293 14.613 1.00 45.12 80 GLN A N 1
ATOM 640 C CA . GLN A 1 80 ? 12.666 10.458 15.059 1.00 45.12 80 GLN A CA 1
ATOM 641 C C . GLN A 1 80 ? 12.312 11.946 15.207 1.00 45.12 80 GLN A C 1
ATOM 643 O O . GLN A 1 80 ? 11.226 12.363 14.833 1.00 45.12 80 GLN A O 1
ATOM 648 N N . THR A 1 81 ? 13.275 12.763 15.640 1.00 44.12 81 THR A N 1
ATOM 649 C CA . THR A 1 81 ? 13.167 14.215 15.804 1.00 44.12 81 THR A CA 1
ATOM 650 C C . THR A 1 81 ? 12.911 14.993 14.508 1.00 44.12 81 THR A C 1
ATOM 652 O O . THR A 1 81 ? 12.220 16.005 14.556 1.00 44.12 81 THR A O 1
ATOM 655 N N . PHE A 1 82 ? 13.411 14.559 13.346 1.00 55.97 82 PHE A N 1
ATOM 656 C CA . PHE A 1 82 ? 13.155 15.218 12.057 1.00 55.97 82 PHE A CA 1
ATOM 657 C C . PHE A 1 82 ? 11.735 14.928 11.560 1.00 55.97 82 PHE A C 1
ATOM 659 O O . PHE A 1 82 ? 11.000 15.847 11.192 1.00 55.97 82 PHE A O 1
ATOM 666 N N . TYR A 1 83 ? 11.325 13.660 11.636 1.00 47.78 83 TYR A N 1
ATOM 667 C CA . TYR A 1 83 ? 9.970 13.227 11.300 1.00 47.78 83 TYR A CA 1
ATOM 668 C C . TYR A 1 83 ? 8.940 13.845 12.258 1.00 47.78 83 TYR A C 1
ATOM 670 O O . TYR A 1 83 ? 7.940 14.406 11.817 1.00 47.78 83 TYR A O 1
ATOM 678 N N . GLU A 1 84 ? 9.232 13.859 13.560 1.00 45.38 84 GLU A N 1
ATOM 679 C CA . GLU A 1 84 ? 8.433 14.523 14.592 1.00 45.38 84 GLU A CA 1
ATOM 680 C C . GLU A 1 84 ? 8.349 16.030 14.369 1.00 45.38 84 GLU A C 1
ATOM 682 O O . GLU A 1 84 ? 7.265 16.578 14.487 1.00 45.38 84 GLU A O 1
ATOM 687 N N . LYS A 1 85 ? 9.435 16.723 14.007 1.00 57.25 85 LYS A N 1
ATOM 688 C CA . LYS A 1 85 ? 9.413 18.183 13.802 1.00 57.25 85 LYS A CA 1
ATOM 689 C C . LYS A 1 85 ? 8.641 18.578 12.540 1.00 57.25 85 LYS A C 1
ATOM 691 O O . LYS A 1 85 ? 7.895 19.556 12.571 1.00 57.25 85 LYS A O 1
ATOM 696 N N . TYR A 1 86 ? 8.778 17.816 11.452 1.00 54.53 86 TYR A N 1
ATOM 697 C CA . TYR A 1 86 ? 8.042 18.059 10.209 1.00 54.53 86 TYR A CA 1
ATOM 698 C C . TYR A 1 86 ? 6.553 17.726 10.358 1.00 54.53 86 TYR A C 1
ATOM 700 O O . TYR A 1 86 ? 5.700 18.547 10.009 1.00 54.53 86 TYR A O 1
ATOM 708 N N . ILE A 1 87 ? 6.238 16.566 10.948 1.00 48.16 87 ILE A N 1
ATOM 709 C CA . ILE A 1 87 ? 4.857 16.170 11.217 1.00 48.16 87 ILE A CA 1
ATOM 710 C C . ILE A 1 87 ? 4.234 17.084 12.255 1.00 48.16 87 ILE A C 1
ATOM 712 O O . ILE A 1 87 ? 3.185 17.615 11.953 1.00 48.16 87 ILE A O 1
ATOM 716 N N . LYS A 1 88 ? 4.853 17.363 13.405 1.00 48.47 88 LYS A N 1
ATOM 717 C CA . LYS A 1 88 ? 4.288 18.248 14.440 1.00 48.47 88 LYS A CA 1
ATOM 718 C C . LYS A 1 88 ? 3.959 19.639 13.896 1.00 48.47 88 LYS A C 1
ATOM 720 O O . LYS A 1 88 ? 2.857 20.118 14.124 1.00 48.47 88 LYS A O 1
ATOM 725 N N . LYS A 1 89 ? 4.840 20.232 13.078 1.00 54.03 89 LYS A N 1
ATOM 726 C CA . LYS A 1 89 ? 4.594 21.539 12.4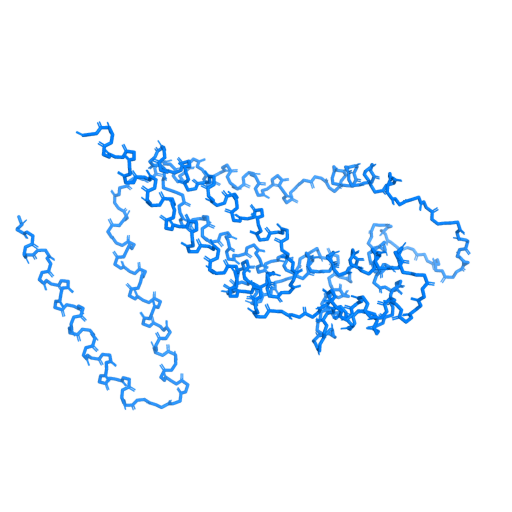41 1.00 54.03 89 LYS A CA 1
ATOM 727 C C . LYS A 1 89 ? 3.403 21.520 11.472 1.00 54.03 89 LYS A C 1
ATOM 729 O O . LYS A 1 89 ? 2.659 22.492 11.406 1.00 54.03 89 LYS A O 1
ATOM 734 N N . HIS A 1 90 ? 3.220 20.444 10.704 1.00 48.41 90 HIS A N 1
ATOM 735 C CA . HIS A 1 90 ? 2.044 20.294 9.836 1.00 48.41 90 HIS A CA 1
ATOM 736 C C . HIS A 1 90 ? 0.801 19.820 10.604 1.00 48.41 90 HIS A C 1
ATOM 738 O O . HIS A 1 90 ? -0.309 20.171 10.237 1.00 48.41 90 HIS A O 1
ATOM 744 N N . PHE A 1 91 ? 0.973 19.055 11.674 1.00 41.94 91 PHE A N 1
ATOM 745 C CA . PHE A 1 91 ? -0.078 18.440 12.474 1.00 41.94 91 PHE A CA 1
ATOM 746 C C . PHE A 1 91 ? -0.749 19.478 13.373 1.00 41.94 91 PHE A C 1
ATOM 748 O O . PHE A 1 91 ? -1.963 19.585 13.336 1.00 41.94 91 PHE A O 1
ATOM 755 N N . GLU A 1 92 ? 0.006 20.333 14.066 1.00 47.97 92 GLU A N 1
ATOM 756 C CA . GLU A 1 92 ? -0.546 21.443 14.865 1.00 47.97 92 GLU A CA 1
ATOM 757 C C . GLU A 1 92 ? -1.290 22.473 13.997 1.00 47.97 92 GLU A C 1
ATOM 759 O O . GLU A 1 92 ? -2.249 23.085 14.453 1.00 47.97 92 GLU A O 1
ATOM 764 N N . LYS A 1 93 ? -0.908 22.617 12.717 1.00 55.31 93 LYS A N 1
ATOM 765 C CA . LYS A 1 93 ? -1.612 23.476 11.750 1.00 55.31 93 LYS A CA 1
ATOM 766 C C . LYS A 1 93 ? -3.014 22.959 11.396 1.00 55.31 93 LYS A C 1
ATOM 768 O O . LYS A 1 93 ? -3.878 23.762 11.062 1.00 55.31 93 LYS A O 1
ATOM 773 N N . TYR A 1 94 ? -3.232 21.643 11.431 1.00 43.00 94 TYR A N 1
ATOM 774 C CA . TYR A 1 94 ? -4.507 21.017 11.051 1.00 43.00 94 TYR A CA 1
ATOM 775 C C . TYR A 1 94 ? -5.270 20.398 12.235 1.00 43.00 94 TYR A C 1
ATOM 777 O O . TYR A 1 94 ? -6.419 20.007 12.061 1.00 43.00 94 TYR A O 1
ATOM 785 N N . PHE A 1 95 ? -4.653 20.318 13.418 1.00 40.88 95 PHE A N 1
ATOM 786 C CA . PHE A 1 95 ? -5.198 19.688 14.621 1.00 40.88 95 PHE A CA 1
ATOM 787 C C . PHE A 1 95 ? -4.767 20.481 15.873 1.00 40.88 95 PHE A C 1
ATOM 789 O O . PHE A 1 95 ? -3.733 20.163 16.473 1.00 40.88 95 PHE A O 1
ATOM 796 N N . PRO A 1 96 ? -5.507 21.536 16.270 1.00 42.41 96 PRO A N 1
ATOM 797 C CA . PRO A 1 96 ? -5.284 22.201 17.552 1.00 42.41 96 PRO A CA 1
ATOM 798 C C . PRO A 1 96 ? -5.517 21.215 18.705 1.00 42.41 96 PRO A C 1
ATOM 800 O O . PRO A 1 96 ? -6.340 20.304 18.600 1.00 42.41 96 PRO A O 1
ATOM 803 N N . LYS A 1 97 ? -4.758 21.364 19.799 1.00 39.44 97 LYS A N 1
ATOM 804 C CA . LYS A 1 97 ? -4.883 20.478 20.964 1.00 39.44 97 LYS A CA 1
ATOM 805 C C . LYS A 1 97 ? -6.306 20.572 21.538 1.00 39.44 97 LYS A C 1
ATOM 807 O O . LYS A 1 97 ? -6.766 21.692 21.752 1.00 39.44 97 LYS A O 1
ATOM 812 N N . PRO A 1 98 ? -6.984 19.442 21.799 1.00 36.88 98 PRO A N 1
ATOM 813 C CA . PRO A 1 98 ? -8.260 19.454 22.495 1.00 36.88 98 PRO A CA 1
ATOM 814 C C . PRO A 1 98 ? -8.060 19.855 23.959 1.00 36.88 98 PRO A C 1
ATOM 816 O O . PRO A 1 98 ? -7.101 19.435 24.612 1.00 36.88 98 PRO A O 1
ATOM 819 N N . ASP A 1 99 ? -8.975 20.683 24.447 1.00 34.72 99 ASP A N 1
ATOM 820 C CA . ASP A 1 99 ? -8.991 21.232 25.799 1.00 34.72 99 ASP A CA 1
ATOM 821 C C . ASP A 1 99 ? -9.675 20.216 26.729 1.00 34.72 99 ASP A C 1
ATOM 823 O O . ASP A 1 99 ? -10.885 20.263 26.939 1.00 34.72 99 ASP A O 1
ATOM 827 N N . ILE A 1 100 ? -8.945 19.188 27.182 1.00 42.47 100 ILE A N 1
ATOM 828 C CA . ILE A 1 100 ? -9.505 18.171 28.087 1.00 42.47 100 ILE A CA 1
ATOM 829 C C . ILE A 1 100 ? -8.503 17.805 29.185 1.00 42.47 100 ILE A C 1
ATOM 831 O O . ILE A 1 100 ? -7.439 17.234 28.941 1.00 42.47 100 ILE A O 1
ATOM 835 N N . THR A 1 101 ? -8.887 18.109 30.421 1.00 38.50 101 THR A N 1
ATOM 836 C CA . THR A 1 101 ? -8.263 17.687 31.677 1.00 38.50 101 THR A CA 1
ATOM 837 C C . THR A 1 101 ? -8.628 16.224 31.953 1.00 38.50 101 THR A C 1
ATOM 839 O O . THR A 1 101 ? -9.737 15.930 32.393 1.00 38.50 101 THR A O 1
ATOM 842 N N . TYR A 1 102 ? -7.714 15.285 31.686 1.00 36.00 102 TYR A N 1
ATOM 843 C CA . TYR A 1 102 ? -7.901 13.861 32.002 1.00 36.00 102 TYR A CA 1
ATOM 844 C C . TYR A 1 102 ? -7.206 13.524 33.331 1.00 36.00 102 TYR A C 1
ATOM 846 O O . TYR A 1 102 ? -5.990 13.658 33.466 1.00 36.00 102 TYR A O 1
ATOM 854 N N . SER A 1 103 ? -8.000 13.147 34.334 1.00 35.78 103 SER A N 1
ATOM 855 C CA . SER A 1 103 ? -7.602 13.041 35.740 1.00 35.78 103 SER A CA 1
ATOM 856 C C . SER A 1 103 ? -6.692 11.841 36.061 1.00 35.78 103 SER A C 1
ATOM 858 O O . SER A 1 103 ? -7.067 10.685 35.863 1.00 35.78 103 SER A O 1
ATOM 860 N N . ASP A 1 104 ? -5.525 12.131 36.634 1.00 34.78 104 ASP A N 1
ATOM 861 C CA . ASP A 1 104 ? -4.951 11.587 37.882 1.00 34.78 104 ASP A CA 1
ATOM 862 C C . ASP A 1 104 ? -4.905 10.079 38.207 1.00 34.78 104 ASP A C 1
ATOM 864 O O . ASP A 1 104 ? -4.618 9.725 39.353 1.00 34.78 104 ASP A O 1
ATOM 868 N N . LYS A 1 105 ? -5.059 9.149 37.258 1.00 35.41 105 LYS A N 1
ATOM 869 C CA . LYS A 1 105 ? -4.839 7.714 37.557 1.00 35.41 105 LYS A CA 1
ATOM 870 C C . LYS A 1 105 ? -3.990 6.939 36.554 1.00 35.41 105 LYS A C 1
ATOM 872 O O . LYS A 1 105 ? -4.349 5.826 36.211 1.00 35.41 105 LYS A O 1
ATOM 877 N N . VAL A 1 106 ? -2.819 7.457 36.171 1.00 39.91 106 VAL A N 1
ATOM 878 C CA . VAL A 1 106 ? -1.677 6.606 35.760 1.00 39.91 106 VAL A CA 1
ATOM 879 C C . VAL A 1 106 ? -0.350 7.307 36.114 1.00 39.91 106 VAL A C 1
ATOM 881 O O . VAL A 1 106 ? 0.268 7.972 35.291 1.00 39.91 106 VAL A O 1
ATOM 884 N N . LYS A 1 107 ? 0.092 7.187 37.371 1.00 35.94 107 LYS A N 1
ATOM 885 C CA . LYS A 1 107 ? 1.496 7.392 37.792 1.00 35.94 107 LYS A CA 1
ATOM 886 C C . LYS A 1 107 ? 2.108 5.987 37.931 1.00 35.94 107 LYS A C 1
ATOM 888 O O . LYS A 1 107 ? 1.449 5.140 38.516 1.00 35.94 107 LYS A O 1
ATOM 893 N N . ALA A 1 108 ? 3.307 5.631 37.480 1.00 35.38 108 ALA A N 1
ATOM 894 C CA . ALA A 1 108 ? 4.416 6.349 36.868 1.00 35.38 108 ALA A CA 1
ATOM 895 C C . ALA A 1 108 ? 5.388 5.322 36.223 1.00 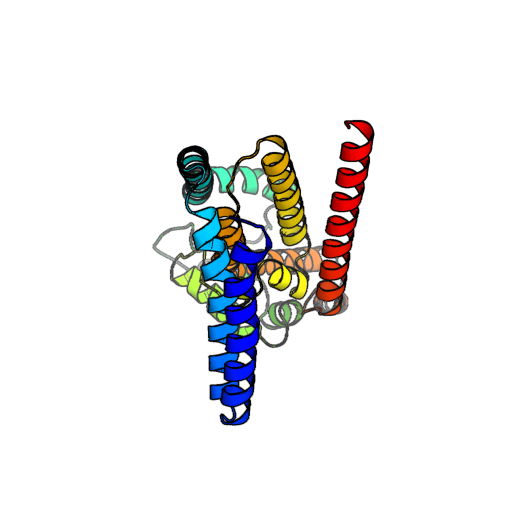35.38 108 ALA A C 1
ATOM 897 O O . ALA A 1 108 ? 5.355 4.147 36.576 1.00 35.38 108 ALA A O 1
ATOM 898 N N . ASP A 1 109 ? 6.291 5.827 35.372 1.00 37.97 109 ASP A N 1
ATOM 899 C CA . ASP A 1 109 ? 7.602 5.256 34.981 1.00 37.97 109 ASP A CA 1
ATOM 900 C C . ASP A 1 109 ? 7.686 4.221 33.826 1.00 37.97 109 ASP A C 1
ATOM 902 O O . ASP A 1 109 ? 7.710 3.011 34.035 1.00 37.97 109 ASP A O 1
ATOM 906 N N . LYS A 1 110 ? 7.800 4.708 32.574 1.00 37.78 110 LYS A N 1
ATOM 907 C CA . LYS A 1 110 ? 9.029 4.753 31.726 1.00 37.78 110 LYS A CA 1
ATOM 908 C C . LYS A 1 110 ? 8.674 5.139 30.272 1.00 37.78 110 LYS A C 1
ATOM 910 O O . LYS A 1 110 ? 7.657 4.720 29.742 1.00 37.78 110 LYS A O 1
ATOM 915 N N . SER A 1 111 ? 9.526 5.975 29.666 1.00 39.12 111 SER A N 1
ATOM 916 C CA . SER A 1 111 ? 9.553 6.435 28.253 1.00 39.12 111 SER A CA 1
ATOM 917 C C . SER A 1 111 ? 8.260 7.012 27.638 1.00 39.12 111 SER A C 1
ATOM 919 O O . SER A 1 111 ? 7.551 6.401 26.844 1.00 39.12 111 SER A O 1
ATOM 921 N N . HIS A 1 112 ? 8.058 8.311 27.873 1.00 41.22 112 HIS A N 1
ATOM 922 C CA . HIS A 1 112 ? 6.958 9.163 27.390 1.00 41.22 112 HIS A CA 1
ATOM 923 C C . HIS A 1 112 ? 6.715 9.239 25.857 1.00 41.22 112 HIS A C 1
ATOM 925 O O . HIS A 1 112 ? 5.845 9.996 25.433 1.00 41.22 112 HIS A O 1
ATOM 931 N N . LYS A 1 113 ? 7.443 8.499 25.006 1.00 42.66 113 LYS A N 1
ATOM 932 C CA . LYS A 1 113 ? 7.206 8.443 23.546 1.00 42.66 113 LYS A CA 1
ATOM 933 C C . LYS A 1 113 ? 6.360 7.252 23.097 1.00 42.66 113 LYS A C 1
ATOM 935 O O . LYS A 1 113 ? 5.695 7.351 22.068 1.00 42.66 113 LYS A O 1
ATOM 940 N N . ASP A 1 114 ? 6.315 6.183 23.885 1.00 43.34 114 ASP A N 1
ATOM 941 C CA . ASP A 1 114 ? 5.671 4.928 23.476 1.00 43.34 114 ASP A CA 1
ATOM 942 C C . ASP A 1 114 ? 4.164 4.913 23.805 1.00 43.34 114 ASP A C 1
ATOM 944 O O . ASP A 1 114 ? 3.396 4.136 23.241 1.00 43.34 114 ASP A O 1
ATOM 948 N N . TYR A 1 115 ? 3.716 5.851 24.647 1.00 39.69 115 TYR A N 1
ATOM 949 C CA . TYR A 1 115 ? 2.336 5.951 25.135 1.00 39.69 115 TYR A CA 1
ATOM 950 C C . TYR A 1 115 ? 1.367 6.656 24.169 1.00 39.69 115 TYR A C 1
ATOM 952 O O . TYR A 1 115 ? 0.187 6.321 24.121 1.00 39.69 115 TYR A O 1
ATOM 960 N N . TYR A 1 116 ? 1.849 7.592 23.342 1.00 42.94 116 TYR A N 1
ATOM 961 C CA . TYR A 1 116 ? 0.988 8.410 22.468 1.00 42.94 116 TYR A CA 1
ATOM 962 C C . TYR A 1 116 ? 0.298 7.627 21.342 1.00 42.94 116 TYR A C 1
ATOM 964 O O . TYR A 1 116 ? -0.597 8.143 20.672 1.00 42.94 116 TYR A O 1
ATOM 972 N N . VAL A 1 117 ? 0.759 6.408 21.067 1.00 43.97 117 VAL A N 1
ATOM 973 C CA . VAL A 1 117 ? 0.309 5.623 19.918 1.00 43.97 117 VAL A CA 1
ATOM 974 C C . VAL A 1 117 ? -0.787 4.637 20.330 1.00 43.97 117 VAL A C 1
ATOM 976 O O . VAL A 1 117 ? -1.797 4.596 19.629 1.00 43.97 117 VAL A O 1
ATOM 979 N N . PHE A 1 118 ? -0.652 3.952 21.474 1.00 45.69 118 PHE A N 1
ATOM 980 C CA . PHE A 1 118 ? -1.711 3.106 22.056 1.00 45.69 118 PHE A CA 1
ATOM 981 C C . PHE A 1 118 ? -2.967 3.931 22.375 1.00 45.69 118 PHE A C 1
ATOM 983 O O . PHE A 1 118 ? -4.071 3.521 22.022 1.00 45.69 118 PHE A O 1
ATOM 990 N N . ASP A 1 119 ? -2.773 5.154 22.884 1.00 53.03 119 ASP A N 1
ATOM 991 C CA . ASP A 1 119 ? -3.847 6.094 23.233 1.00 53.03 119 ASP A CA 1
ATOM 992 C C . ASP A 1 119 ? -4.786 6.410 22.047 1.00 53.03 119 ASP A C 1
ATOM 994 O O . ASP A 1 119 ? -6.005 6.467 22.183 1.00 53.03 119 ASP A O 1
ATOM 998 N N . LYS A 1 120 ? -4.237 6.509 20.827 1.00 57.22 120 LYS A N 1
ATOM 999 C CA . LYS A 1 120 ? -5.034 6.805 19.623 1.00 57.22 120 LYS A CA 1
ATOM 1000 C C . LYS A 1 120 ? -5.844 5.635 19.095 1.00 57.22 120 LYS A C 1
ATOM 1002 O O . LYS A 1 120 ? -6.826 5.871 18.409 1.00 57.22 120 LYS A O 1
ATOM 1007 N N . VAL A 1 121 ? -5.417 4.390 19.306 1.00 60.47 121 VAL A N 1
ATOM 1008 C CA . VAL A 1 121 ? -6.266 3.240 18.950 1.00 60.47 121 VAL A CA 1
ATOM 1009 C C . VAL A 1 121 ? -7.341 3.062 20.015 1.00 60.47 121 VAL A C 1
ATOM 1011 O O . VAL A 1 121 ? -8.470 2.768 19.645 1.00 60.47 121 VAL A O 1
ATOM 1014 N N . SER A 1 122 ? -7.035 3.325 21.291 1.00 62.22 122 SER A N 1
ATOM 1015 C CA . SER A 1 122 ? -8.040 3.351 22.362 1.00 62.22 122 SER A CA 1
ATOM 1016 C C . SER A 1 122 ? -9.029 4.518 22.274 1.00 62.22 122 SER A C 1
ATOM 1018 O O . SER A 1 122 ? -10.106 4.425 22.850 1.00 62.22 122 SER A O 1
ATOM 1020 N N . GLU A 1 123 ? -8.709 5.586 21.537 1.00 79.94 123 GLU A N 1
ATOM 1021 C CA . GLU A 1 123 ? -9.624 6.708 21.262 1.00 79.94 123 GLU A CA 1
ATOM 1022 C C . GLU A 1 123 ? -10.837 6.300 20.399 1.00 79.94 123 GLU A C 1
ATOM 1024 O O . GLU A 1 123 ? -11.873 6.971 20.401 1.00 79.94 123 GLU A O 1
ATOM 1029 N N . TYR A 1 124 ? -10.726 5.202 19.645 1.00 85.25 124 TYR A N 1
ATOM 1030 C CA . TYR A 1 124 ? -11.803 4.689 18.801 1.00 85.25 124 TYR A CA 1
ATOM 1031 C C . TYR A 1 124 ? -12.300 3.352 19.336 1.00 85.25 124 TYR A C 1
ATOM 1033 O O . TYR A 1 124 ? -11.524 2.482 19.729 1.00 85.25 124 TYR A O 1
ATOM 1041 N N . SER A 1 125 ? -13.614 3.171 19.305 1.00 87.88 125 SER A N 1
ATOM 1042 C CA . SER A 1 125 ? -14.234 1.903 19.668 1.00 87.88 125 SER A CA 1
ATOM 1043 C C . SER A 1 125 ? -13.827 0.792 18.695 1.00 87.88 125 SER A C 1
ATOM 1045 O O . SER A 1 125 ? -13.541 1.026 17.514 1.00 87.88 125 SER A O 1
ATOM 1047 N N . GLU A 1 126 ? -13.843 -0.455 19.172 1.00 87.88 126 GLU A N 1
ATOM 1048 C CA . GLU A 1 126 ? -13.604 -1.613 18.305 1.00 87.88 126 GLU A CA 1
ATOM 1049 C C . GLU A 1 126 ? -14.591 -1.673 17.135 1.00 87.88 126 GLU A C 1
ATOM 1051 O O . GLU A 1 126 ? -14.200 -2.064 16.035 1.00 87.88 126 GLU A O 1
ATOM 1056 N N . GLU A 1 127 ? -15.833 -1.227 17.345 1.00 91.19 127 GLU A N 1
ATOM 1057 C CA . GLU A 1 127 ? -16.850 -1.159 16.298 1.00 91.19 127 GLU A CA 1
ATOM 1058 C C . GLU A 1 127 ? -16.425 -0.211 15.166 1.00 91.19 127 GLU A C 1
ATOM 1060 O O . GLU A 1 127 ? -16.473 -0.575 13.991 1.00 91.19 127 GLU A O 1
ATOM 1065 N N . GLU A 1 128 ? -15.940 0.989 15.487 1.00 93.12 128 GLU A N 1
ATOM 1066 C CA . GLU A 1 128 ? -15.460 1.948 14.484 1.00 93.12 128 GLU A CA 1
ATOM 1067 C C . GLU A 1 128 ? -14.281 1.384 13.677 1.00 93.12 128 GLU A C 1
ATOM 1069 O O . GLU A 1 128 ? -14.223 1.507 12.445 1.00 93.12 128 GLU A O 1
ATOM 1074 N N . ILE A 1 129 ? -13.350 0.712 14.361 1.00 93.44 129 ILE A N 1
ATOM 1075 C CA . ILE A 1 129 ? -12.214 0.040 13.723 1.00 93.44 129 ILE A CA 1
ATOM 1076 C C . ILE A 1 129 ? -12.710 -1.091 12.818 1.00 93.44 129 ILE A C 1
ATOM 1078 O O . ILE A 1 129 ? -12.231 -1.224 11.687 1.00 93.44 129 ILE A O 1
ATOM 1082 N N . GLU A 1 130 ? -13.676 -1.890 13.267 1.00 94.69 130 GLU A N 1
ATOM 1083 C CA . GLU A 1 130 ? -14.286 -2.953 12.474 1.00 94.69 130 GLU A CA 1
ATOM 1084 C C . GLU A 1 130 ? -14.943 -2.408 11.204 1.00 94.69 130 GLU A C 1
ATOM 1086 O O . GLU A 1 130 ? -14.720 -2.953 10.120 1.00 94.69 130 GLU A O 1
ATOM 1091 N N . LEU A 1 131 ? -15.687 -1.304 11.291 1.00 95.56 131 LEU A N 1
ATOM 1092 C CA . LEU A 1 131 ? -16.357 -0.702 10.137 1.00 95.56 131 LEU A CA 1
ATOM 1093 C C . LEU A 1 131 ? -15.359 -0.269 9.051 1.00 95.56 131 LEU A C 1
ATOM 1095 O O . LEU A 1 131 ? -15.636 -0.423 7.857 1.00 95.56 131 LEU A O 1
ATOM 1099 N N . ILE A 1 132 ? -14.176 0.220 9.438 1.00 96.06 132 ILE A N 1
ATOM 1100 C CA . ILE A 1 132 ? -13.127 0.606 8.486 1.00 96.06 132 ILE A CA 1
ATOM 1101 C C . ILE A 1 132 ? -12.310 -0.600 8.003 1.00 96.06 132 ILE A C 1
ATOM 1103 O O . ILE A 1 132 ? -11.988 -0.697 6.814 1.00 96.06 132 ILE A O 1
ATOM 1107 N N . VAL A 1 133 ? -11.933 -1.516 8.893 1.00 95.06 133 VAL A N 1
ATOM 1108 C CA . VAL A 1 133 ? -11.010 -2.619 8.576 1.00 95.06 133 VAL A CA 1
ATOM 1109 C C . VAL A 1 133 ? -11.725 -3.814 7.935 1.00 95.06 133 VAL A C 1
ATOM 1111 O O . VAL A 1 133 ? -11.138 -4.540 7.117 1.00 95.06 133 VAL A O 1
ATOM 1114 N N . GLY A 1 134 ? -12.995 -4.011 8.273 1.00 94.06 134 GLY A N 1
ATOM 1115 C CA . GLY A 1 134 ? -13.848 -5.127 7.883 1.00 94.06 134 GLY A CA 1
ATOM 1116 C C . GLY A 1 134 ? -13.624 -6.392 8.718 1.00 94.06 134 GLY A C 1
ATOM 1117 O O . GLY A 1 134 ? -12.878 -6.398 9.692 1.00 94.06 134 GLY A O 1
ATOM 1118 N N . LYS A 1 135 ? -14.195 -7.512 8.252 1.00 89.62 135 LYS A N 1
ATOM 1119 C CA . LYS A 1 135 ? -14.310 -8.820 8.945 1.00 89.62 135 LYS A CA 1
ATOM 1120 C C . LYS A 1 135 ? -13.053 -9.385 9.629 1.00 89.62 135 LYS A C 1
ATOM 1122 O O . LYS A 1 135 ? -13.151 -10.322 10.407 1.00 89.62 135 LYS A O 1
ATOM 1127 N N . ARG A 1 136 ? -11.853 -8.905 9.290 1.00 88.88 136 ARG A N 1
ATOM 1128 C CA . ARG A 1 136 ? -10.580 -9.376 9.869 1.00 88.88 136 ARG A CA 1
ATOM 1129 C C . ARG A 1 136 ? -9.968 -8.382 10.860 1.00 88.88 136 ARG A C 1
ATOM 1131 O O . ARG A 1 136 ? -8.769 -8.478 11.112 1.00 88.88 136 ARG A O 1
ATOM 1138 N N . TYR A 1 137 ? -10.741 -7.431 11.389 1.00 92.44 137 TYR A N 1
ATOM 1139 C CA . TYR A 1 137 ? -10.232 -6.340 12.225 1.00 92.44 137 TYR A CA 1
ATOM 1140 C C . TYR A 1 137 ? -9.443 -6.824 13.447 1.00 92.44 137 TYR A C 1
ATOM 1142 O O . TYR A 1 137 ? -8.342 -6.330 13.663 1.00 92.44 137 TYR A O 1
ATOM 1150 N N . GLN A 1 138 ? -9.899 -7.874 14.139 1.00 88.00 138 GLN A N 1
ATOM 1151 C CA . GLN A 1 138 ? -9.218 -8.449 15.310 1.00 88.00 138 GLN A CA 1
ATOM 1152 C C . GLN A 1 138 ? -7.758 -8.843 15.026 1.00 88.00 138 GLN A C 1
ATOM 1154 O O . GLN A 1 138 ? -6.858 -8.614 15.837 1.00 88.00 138 GLN A O 1
ATOM 1159 N N . LYS A 1 139 ? -7.478 -9.381 13.829 1.00 88.88 139 LYS A N 1
ATOM 1160 C CA . LYS A 1 139 ? -6.105 -9.706 13.409 1.00 88.88 139 LYS A CA 1
ATOM 1161 C C . LYS A 1 139 ? -5.244 -8.448 13.290 1.00 88.88 139 LYS A C 1
ATOM 1163 O O . LYS A 1 139 ? -4.061 -8.498 13.600 1.00 88.88 139 LYS A O 1
ATOM 1168 N N . PHE A 1 140 ? -5.798 -7.346 12.792 1.00 91.50 140 PHE A N 1
ATOM 1169 C CA . PHE A 1 140 ? -5.060 -6.089 12.664 1.00 91.50 140 PHE A CA 1
ATOM 1170 C C . PHE A 1 140 ? -4.878 -5.425 14.023 1.00 91.50 140 PHE A C 1
ATOM 1172 O O . PHE A 1 140 ? -3.755 -5.065 14.358 1.00 91.50 140 PHE A O 1
ATOM 1179 N N . LEU A 1 141 ? -5.940 -5.372 14.825 1.00 89.19 141 LEU A N 1
ATOM 1180 C CA . LEU A 1 141 ? -5.924 -4.801 16.164 1.00 89.19 141 LEU A CA 1
ATOM 1181 C C . LEU A 1 141 ? -4.889 -5.493 17.061 1.00 89.19 141 LEU A C 1
ATOM 1183 O O . LEU A 1 141 ? -3.997 -4.834 17.584 1.00 89.19 141 LEU A O 1
ATOM 1187 N N . SER A 1 142 ? -4.901 -6.828 17.132 1.00 87.00 142 SER A N 1
ATOM 1188 C CA . SER A 1 142 ? -3.899 -7.595 17.895 1.00 87.00 142 SER A CA 1
ATOM 1189 C C . SER A 1 142 ? -2.460 -7.353 17.421 1.00 87.00 142 SER A C 1
ATOM 1191 O O . SER A 1 142 ? -1.528 -7.317 18.225 1.00 87.00 142 SER A O 1
ATOM 1193 N N . LYS A 1 143 ? -2.252 -7.164 16.112 1.00 89.38 143 LYS A N 1
ATOM 1194 C CA . LYS A 1 143 ? -0.934 -6.848 15.546 1.00 89.38 143 LYS A CA 1
ATOM 1195 C C . LYS A 1 143 ? -0.484 -5.438 15.912 1.00 89.38 143 LYS A C 1
ATOM 1197 O O . LYS A 1 143 ? 0.681 -5.272 16.254 1.00 89.38 143 LYS A O 1
ATOM 1202 N N . TRP A 1 144 ? -1.381 -4.457 15.871 1.00 90.88 144 TRP A N 1
ATOM 1203 C CA . TRP A 1 144 ? -1.093 -3.076 16.256 1.00 90.88 144 TRP A CA 1
ATOM 1204 C C . TRP A 1 144 ? -0.780 -2.956 17.747 1.00 90.88 144 TRP A C 1
ATOM 1206 O O . TRP A 1 144 ? 0.263 -2.406 18.087 1.00 90.88 144 TRP A O 1
ATOM 1216 N N . ILE A 1 145 ? -1.580 -3.595 18.605 1.00 85.75 145 ILE A N 1
ATOM 1217 C CA . ILE A 1 145 ? -1.325 -3.681 20.050 1.00 85.75 145 ILE A CA 1
ATOM 1218 C C . ILE A 1 145 ? 0.051 -4.301 20.316 1.00 85.75 145 ILE A C 1
ATOM 1220 O O . ILE A 1 145 ? 0.853 -3.760 21.070 1.00 85.75 145 ILE A O 1
ATOM 1224 N N . LYS A 1 146 ? 0.380 -5.417 19.651 1.00 85.00 146 LYS A N 1
ATOM 1225 C CA . LYS A 1 146 ? 1.689 -6.065 19.823 1.00 85.00 146 LYS A CA 1
ATOM 1226 C C . LYS A 1 146 ? 2.848 -5.187 19.341 1.00 85.00 146 LYS A C 1
ATOM 1228 O O . LYS A 1 146 ? 3.925 -5.214 19.934 1.00 85.00 146 LYS A O 1
ATOM 1233 N N . MET A 1 147 ? 2.664 -4.451 18.247 1.00 85.94 147 MET A N 1
ATOM 1234 C CA . MET A 1 147 ? 3.656 -3.498 17.743 1.00 85.94 147 MET A CA 1
ATOM 1235 C C . MET A 1 147 ? 3.934 -2.398 18.772 1.00 85.94 147 MET A C 1
ATOM 1237 O O . MET A 1 147 ? 5.094 -2.092 19.025 1.00 85.94 147 MET A O 1
ATOM 1241 N N . GLU A 1 148 ? 2.894 -1.891 19.427 1.00 82.94 148 GLU A N 1
ATOM 1242 C CA . GLU A 1 148 ? 3.001 -0.891 20.494 1.00 82.94 148 GLU A CA 1
ATOM 1243 C C . GLU A 1 148 ? 3.686 -1.461 21.742 1.00 82.94 148 GLU A C 1
ATOM 1245 O O . GLU A 1 148 ? 4.703 -0.928 22.173 1.00 82.94 148 GLU A O 1
ATOM 1250 N N . GLN A 1 149 ? 3.229 -2.610 22.250 1.00 82.19 149 GLN A N 1
ATOM 1251 C CA . GLN A 1 149 ? 3.817 -3.278 23.424 1.00 82.19 149 GLN A CA 1
ATOM 1252 C C . GLN A 1 149 ? 5.304 -3.620 23.259 1.00 82.19 149 GLN A C 1
ATOM 1254 O O . GLN A 1 149 ? 6.042 -3.688 24.236 1.00 82.19 149 GLN A O 1
ATOM 1259 N N . THR A 1 150 ? 5.747 -3.880 22.027 1.00 82.81 150 THR A N 1
ATOM 1260 C CA . THR A 1 150 ? 7.144 -4.239 21.732 1.00 82.81 150 THR A CA 1
ATOM 1261 C C . THR A 1 150 ? 7.988 -3.061 21.255 1.00 82.81 150 THR A C 1
ATOM 1263 O O . THR A 1 150 ? 9.145 -3.266 20.893 1.00 82.81 150 THR A O 1
ATOM 1266 N N . ASN A 1 151 ? 7.417 -1.853 21.222 1.00 82.12 151 ASN A N 1
ATOM 1267 C CA . ASN A 1 151 ? 8.013 -0.654 20.641 1.00 82.12 151 ASN A CA 1
ATOM 1268 C C . ASN A 1 151 ? 8.576 -0.877 19.218 1.00 82.12 151 ASN A C 1
ATOM 1270 O O . ASN A 1 151 ? 9.661 -0.422 18.852 1.00 82.12 151 ASN A O 1
ATOM 1274 N N . LYS A 1 152 ? 7.853 -1.654 18.403 1.00 80.69 152 LYS A N 1
ATOM 1275 C CA . LYS A 1 152 ? 8.211 -1.951 17.011 1.00 80.69 152 LYS A CA 1
ATOM 1276 C C . LYS A 1 152 ? 7.296 -1.198 16.063 1.00 80.69 152 LYS A C 1
ATOM 1278 O O . LYS A 1 152 ? 6.090 -1.412 16.033 1.00 80.69 152 LYS A O 1
ATOM 1283 N N . HIS A 1 153 ? 7.886 -0.398 15.182 1.00 80.62 153 HIS A N 1
ATOM 1284 C CA . HIS A 1 153 ? 7.137 0.335 14.156 1.00 80.62 153 HIS A CA 1
ATOM 1285 C C . HIS A 1 153 ? 6.725 -0.516 12.949 1.00 80.62 153 HIS A C 1
ATOM 1287 O O . HIS A 1 153 ? 5.927 -0.071 12.124 1.00 80.62 153 HIS A O 1
ATOM 1293 N N . THR A 1 154 ? 7.243 -1.737 12.820 1.00 86.25 154 THR A N 1
ATOM 1294 C CA . THR A 1 154 ? 6.943 -2.643 11.708 1.00 86.25 154 THR A CA 1
ATOM 1295 C C . THR A 1 154 ? 6.694 -4.058 12.205 1.00 86.25 154 THR A C 1
ATOM 1297 O O . THR A 1 154 ? 7.247 -4.514 13.207 1.00 86.25 154 THR A O 1
ATOM 1300 N N . MET A 1 155 ? 5.843 -4.777 11.480 1.00 90.00 155 MET A N 1
ATOM 1301 C CA . MET A 1 155 ? 5.673 -6.210 11.649 1.00 90.00 155 MET A CA 1
ATOM 1302 C C . MET A 1 155 ? 5.474 -6.823 10.272 1.00 90.00 155 MET A C 1
ATOM 1304 O O . MET A 1 155 ? 4.700 -6.311 9.466 1.00 90.00 155 MET A O 1
ATOM 1308 N N . PHE A 1 156 ? 6.174 -7.921 10.009 1.00 91.69 156 PHE A N 1
ATOM 1309 C CA . PHE A 1 156 ? 6.120 -8.554 8.703 1.00 91.69 156 PHE A CA 1
ATOM 1310 C C . PHE A 1 156 ? 4.726 -9.123 8.406 1.00 91.69 156 PHE A C 1
ATOM 1312 O O . PHE A 1 156 ? 4.068 -9.729 9.263 1.00 91.69 156 PHE A O 1
ATOM 1319 N N . SER A 1 157 ? 4.284 -8.933 7.169 1.00 93.56 157 SER A N 1
ATOM 1320 C CA . SER A 1 157 ? 3.007 -9.385 6.648 1.00 93.56 157 SER A CA 1
ATOM 1321 C C . SER A 1 157 ? 3.203 -10.098 5.316 1.00 93.56 157 SER A C 1
ATOM 1323 O O . SER A 1 157 ? 3.646 -9.514 4.332 1.00 93.56 157 SER A O 1
ATOM 1325 N N . TRP A 1 158 ? 2.793 -11.364 5.273 1.00 93.00 158 TRP A N 1
ATOM 1326 C CA . TRP A 1 158 ? 2.892 -12.193 4.074 1.00 93.00 158 TRP A CA 1
ATOM 1327 C C . TRP A 1 158 ? 2.022 -11.700 2.915 1.00 93.00 158 TRP A C 1
ATOM 1329 O O . TRP A 1 158 ? 2.432 -11.768 1.765 1.00 93.00 158 TRP A O 1
ATOM 1339 N N . SER A 1 159 ? 0.819 -11.188 3.190 1.00 93.38 159 SER A N 1
ATOM 1340 C CA . SER A 1 159 ? -0.102 -10.771 2.123 1.00 93.38 159 SER A CA 1
ATOM 1341 C C . SER A 1 159 ? 0.478 -9.659 1.227 1.00 93.38 159 SER A C 1
ATOM 1343 O O . SER A 1 159 ? 0.579 -9.869 0.027 1.00 93.38 159 SER A O 1
ATOM 1345 N N . PRO A 1 160 ? 0.909 -8.504 1.750 1.00 92.75 160 PRO A N 1
ATOM 1346 C CA . PRO A 1 160 ? 1.532 -7.460 0.944 1.00 92.75 160 PRO A CA 1
ATOM 1347 C C . PRO A 1 160 ? 2.938 -7.835 0.474 1.00 92.75 160 PRO A C 1
ATOM 1349 O O . PRO A 1 160 ? 3.380 -7.280 -0.516 1.00 92.75 160 PRO A O 1
ATOM 1352 N N . PHE A 1 161 ? 3.626 -8.792 1.104 1.00 91.81 161 PHE A N 1
ATOM 1353 C CA . PHE A 1 161 ? 4.858 -9.335 0.527 1.00 91.81 161 PHE A CA 1
ATOM 1354 C C . PHE A 1 161 ? 4.600 -10.010 -0.829 1.00 91.81 161 PHE A C 1
ATOM 1356 O O . PHE A 1 161 ? 5.285 -9.703 -1.792 1.00 91.81 161 PHE A O 1
ATOM 1363 N N . PHE A 1 162 ? 3.580 -10.870 -0.935 1.00 90.31 162 PHE A N 1
ATOM 1364 C CA . PHE A 1 162 ? 3.250 -11.549 -2.197 1.00 90.31 162 PHE A CA 1
ATOM 1365 C C . PHE A 1 162 ? 2.446 -10.683 -3.174 1.00 90.31 162 PHE A C 1
ATOM 1367 O O . PHE A 1 162 ? 2.584 -10.830 -4.383 1.00 90.31 162 PHE A O 1
ATOM 1374 N N . PHE A 1 163 ? 1.604 -9.781 -2.664 1.00 90.81 163 PHE A N 1
ATOM 1375 C CA . PHE A 1 163 ? 0.703 -8.963 -3.483 1.00 90.81 163 PHE A CA 1
ATOM 1376 C C . PHE A 1 163 ? 1.165 -7.506 -3.652 1.00 90.81 163 PHE A C 1
ATOM 1378 O O . PHE A 1 163 ? 0.457 -6.721 -4.277 1.00 90.81 163 PHE A O 1
ATOM 1385 N N . SER A 1 164 ? 2.324 -7.130 -3.100 1.00 92.38 164 SER A N 1
ATOM 1386 C CA . SER A 1 164 ? 2.953 -5.803 -3.202 1.00 92.38 164 SER A CA 1
ATOM 1387 C C . SER A 1 164 ? 1.935 -4.644 -3.114 1.00 92.38 164 SER A C 1
ATOM 1389 O O . SER A 1 164 ? 1.109 -4.586 -2.196 1.00 92.38 164 SER A O 1
ATOM 1391 N N . VAL A 1 165 ? 1.967 -3.719 -4.078 1.00 92.88 165 VAL A N 1
ATOM 1392 C CA . VAL A 1 165 ? 1.100 -2.541 -4.178 1.00 92.88 165 VAL A CA 1
ATOM 1393 C C . VAL A 1 165 ? -0.382 -2.885 -4.316 1.00 92.88 165 VAL A C 1
ATOM 1395 O O . VAL A 1 165 ? -1.229 -2.130 -3.833 1.00 92.88 165 VAL A O 1
ATOM 1398 N N . PHE A 1 166 ? -0.721 -4.046 -4.885 1.00 93.56 166 PHE A N 1
ATOM 1399 C CA . PHE A 1 166 ? -2.111 -4.470 -5.063 1.00 93.56 166 PHE A CA 1
ATOM 1400 C C . PHE A 1 166 ? -2.812 -4.715 -3.729 1.00 93.56 166 PHE A C 1
ATOM 1402 O O . PHE A 1 166 ? -4.014 -4.479 -3.619 1.00 93.56 166 PHE A O 1
ATOM 1409 N N . TRP A 1 167 ? -2.077 -5.104 -2.682 1.00 96.06 167 TRP A N 1
ATOM 1410 C CA . TRP A 1 167 ? -2.645 -5.237 -1.340 1.00 96.06 167 TRP A CA 1
ATOM 1411 C C . TRP A 1 167 ? -3.171 -3.899 -0.800 1.00 96.06 167 TRP A C 1
ATOM 1413 O O . TRP A 1 167 ? -4.261 -3.838 -0.228 1.00 96.06 167 TRP A O 1
ATOM 1423 N N . TYR A 1 168 ? -2.428 -2.814 -1.023 1.00 95.81 168 TYR A N 1
ATOM 1424 C CA . TYR A 1 168 ? -2.838 -1.468 -0.621 1.00 95.81 168 TYR A CA 1
ATOM 1425 C C . TYR A 1 168 ? -4.058 -0.996 -1.421 1.00 95.81 168 TYR A C 1
ATOM 1427 O O . TYR A 1 168 ? -5.031 -0.514 -0.837 1.00 95.81 168 TYR A O 1
ATOM 1435 N N . VAL A 1 169 ? -4.063 -1.214 -2.740 1.00 96.25 169 VAL A N 1
ATOM 1436 C CA . VAL A 1 169 ? -5.215 -0.899 -3.602 1.00 96.25 169 VAL A CA 1
ATOM 1437 C C . VAL A 1 169 ? -6.458 -1.670 -3.155 1.00 96.25 169 VAL A C 1
ATOM 1439 O O . VAL A 1 169 ? -7.520 -1.076 -2.960 1.00 96.25 169 VAL A O 1
ATOM 1442 N N . TYR A 1 170 ? -6.313 -2.972 -2.894 1.00 96.38 170 TYR A N 1
ATOM 1443 C CA . TYR A 1 170 ? -7.376 -3.832 -2.380 1.00 96.38 170 TYR A CA 1
ATOM 1444 C C . TYR A 1 170 ? -7.974 -3.301 -1.070 1.00 96.38 170 TYR A C 1
ATOM 1446 O O . TYR A 1 170 ? -9.185 -3.378 -0.875 1.00 96.38 170 TYR A O 1
ATOM 1454 N N . ARG A 1 171 ? -7.157 -2.709 -0.188 1.00 95.50 171 ARG A N 1
ATOM 1455 C CA . ARG A 1 171 ? -7.577 -2.072 1.076 1.00 95.50 171 ARG A CA 1
ATOM 1456 C C . ARG A 1 171 ? -8.025 -0.611 0.928 1.00 95.50 171 ARG A C 1
ATOM 1458 O O . ARG A 1 171 ? -8.156 0.099 1.928 1.00 95.50 171 ARG A O 1
ATOM 1465 N N . LYS A 1 172 ? -8.273 -0.151 -0.303 1.00 94.94 172 LYS A N 1
ATOM 1466 C CA . LYS A 1 172 ? -8.668 1.230 -0.622 1.00 94.94 172 LYS A CA 1
ATOM 1467 C C . LYS A 1 172 ? -7.656 2.269 -0.105 1.00 94.94 172 LYS A C 1
ATOM 1469 O O . LYS A 1 172 ? -8.049 3.341 0.360 1.00 94.94 172 LYS A O 1
ATOM 1474 N N . MET A 1 173 ? -6.363 1.943 -0.156 1.00 94.06 173 MET A N 1
ATOM 1475 C CA . MET A 1 173 ? -5.236 2.844 0.106 1.00 94.06 173 MET A CA 1
ATOM 1476 C C . MET A 1 173 ? -4.601 3.221 -1.231 1.00 94.06 173 MET A C 1
ATOM 1478 O O . MET A 1 173 ? -3.659 2.573 -1.664 1.00 94.06 173 MET A O 1
ATOM 1482 N N . TRP A 1 174 ? -5.134 4.226 -1.924 1.00 88.38 174 TRP A N 1
ATOM 1483 C CA . TRP A 1 174 ? -4.743 4.518 -3.312 1.00 88.38 174 TRP A CA 1
ATOM 1484 C C . TRP A 1 174 ? -3.530 5.448 -3.438 1.00 88.38 174 TRP A C 1
ATOM 1486 O O . TRP A 1 174 ? -2.775 5.338 -4.398 1.00 88.38 174 TRP A O 1
ATOM 1496 N N . LYS A 1 175 ? -3.298 6.331 -2.458 1.00 88.94 175 LYS A N 1
ATOM 1497 C CA . LYS A 1 175 ? -2.210 7.323 -2.519 1.00 88.94 175 LYS A CA 1
ATOM 1498 C C . LYS A 1 175 ? -0.834 6.662 -2.597 1.00 88.94 175 LYS A C 1
ATOM 1500 O O . LYS A 1 175 ? -0.057 6.981 -3.486 1.00 88.94 175 LYS A O 1
ATOM 1505 N N . LEU A 1 176 ? -0.554 5.719 -1.696 1.00 87.00 176 LEU A N 1
ATOM 1506 C CA . LEU A 1 176 ? 0.743 5.041 -1.636 1.00 87.00 176 LEU A CA 1
ATOM 1507 C C . LEU A 1 176 ? 1.059 4.255 -2.932 1.00 87.00 176 LEU A C 1
ATOM 1509 O O . LEU A 1 176 ? 2.114 4.507 -3.506 1.0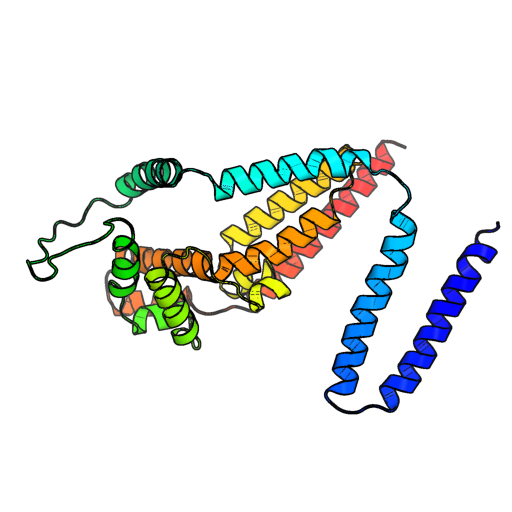0 87.00 176 LEU A O 1
ATOM 1513 N N . PRO A 1 177 ? 0.171 3.385 -3.457 1.00 87.19 177 PRO A N 1
ATOM 1514 C CA . PRO A 1 177 ? 0.360 2.725 -4.751 1.00 87.19 177 PRO A CA 1
ATOM 1515 C C . PRO A 1 177 ? 0.593 3.674 -5.919 1.00 87.19 177 PRO A C 1
ATOM 1517 O O . PRO A 1 177 ? 1.436 3.373 -6.753 1.00 87.19 177 PRO A O 1
ATOM 1520 N N . LEU A 1 178 ? -0.108 4.813 -5.982 1.00 87.12 178 LEU A N 1
ATOM 1521 C CA . LEU A 1 178 ? 0.116 5.796 -7.046 1.00 87.12 178 LEU A CA 1
ATOM 1522 C C . LEU A 1 178 ? 1.515 6.414 -6.971 1.00 87.12 178 LEU A C 1
ATOM 1524 O O . LEU A 1 178 ? 2.182 6.514 -7.996 1.00 87.12 178 LEU A O 1
ATOM 1528 N N . PHE A 1 179 ? 1.984 6.788 -5.776 1.00 87.44 179 PHE A N 1
ATOM 1529 C CA . PHE A 1 179 ? 3.348 7.298 -5.606 1.00 87.44 179 PHE A CA 1
ATOM 1530 C C . PHE A 1 179 ? 4.404 6.247 -5.956 1.00 87.44 179 PHE A C 1
ATOM 1532 O O . PHE A 1 179 ? 5.389 6.574 -6.610 1.00 87.44 179 PHE A O 1
ATOM 1539 N N . VAL A 1 180 ? 4.191 4.987 -5.561 1.00 86.56 180 VAL A N 1
ATOM 1540 C CA . VAL A 1 180 ? 5.094 3.884 -5.919 1.00 86.56 180 VAL A CA 1
ATOM 1541 C C . VAL A 1 180 ? 5.104 3.662 -7.431 1.00 86.56 180 VAL A C 1
ATOM 1543 O O . VAL A 1 180 ? 6.177 3.552 -8.011 1.00 86.56 180 VAL A O 1
ATOM 1546 N N . LEU A 1 181 ? 3.936 3.655 -8.079 1.00 85.19 181 LEU A N 1
ATOM 1547 C CA . LEU A 1 181 ? 3.820 3.514 -9.530 1.00 85.19 181 LEU A CA 1
ATOM 1548 C C . LEU A 1 181 ? 4.575 4.632 -10.261 1.00 85.19 181 LEU A C 1
ATOM 1550 O O . LEU A 1 181 ? 5.370 4.353 -11.152 1.00 85.19 181 LEU A O 1
ATOM 1554 N N . LEU A 1 182 ? 4.368 5.885 -9.851 1.00 86.31 182 LEU A N 1
ATOM 1555 C CA . LEU A 1 182 ? 5.061 7.037 -10.425 1.00 86.31 182 LEU A CA 1
ATOM 1556 C C . LEU A 1 182 ? 6.581 6.927 -10.249 1.00 86.31 182 LEU A C 1
ATOM 1558 O O . LEU A 1 182 ? 7.322 7.117 -11.209 1.00 86.31 182 LEU A O 1
ATOM 1562 N N . ALA A 1 183 ? 7.045 6.573 -9.047 1.00 86.56 183 ALA A N 1
ATOM 1563 C CA . ALA A 1 183 ? 8.467 6.392 -8.772 1.00 86.56 183 ALA A CA 1
ATOM 1564 C C . ALA A 1 183 ? 9.088 5.282 -9.636 1.00 86.56 183 ALA A C 1
ATOM 1566 O O . ALA A 1 183 ? 10.195 5.457 -10.143 1.00 86.56 183 ALA A O 1
ATOM 1567 N N . LEU A 1 184 ? 8.370 4.173 -9.847 1.00 84.38 184 LEU A N 1
ATOM 1568 C CA . LEU A 1 184 ? 8.806 3.093 -10.734 1.00 84.38 184 LEU A CA 1
ATOM 1569 C C . LEU A 1 184 ? 8.905 3.557 -12.188 1.00 84.38 184 LEU A C 1
ATOM 1571 O O . LEU A 1 184 ? 9.901 3.258 -12.834 1.00 84.38 184 LEU A O 1
ATOM 1575 N N . TYR A 1 185 ? 7.935 4.324 -12.692 1.00 84.00 185 TYR A N 1
ATOM 1576 C CA . TYR A 1 185 ? 8.008 4.876 -14.049 1.00 84.00 185 TYR A CA 1
ATOM 1577 C C . TYR A 1 185 ? 9.183 5.841 -14.223 1.00 84.00 185 TYR A C 1
ATOM 1579 O O . TYR A 1 185 ? 9.916 5.731 -15.204 1.00 84.00 185 TYR A O 1
ATOM 1587 N N . CYS A 1 186 ? 9.416 6.745 -13.266 1.00 84.81 186 CYS A N 1
ATOM 1588 C CA . CYS A 1 186 ? 10.578 7.637 -13.300 1.00 84.81 186 CYS A CA 1
ATOM 1589 C C . CYS A 1 186 ? 11.899 6.855 -13.291 1.00 84.81 186 CYS A C 1
ATOM 1591 O O . CYS A 1 186 ? 12.832 7.201 -14.013 1.00 84.81 186 CYS A O 1
ATOM 1593 N N . LEU A 1 187 ? 11.973 5.789 -12.493 1.00 84.06 187 LEU A N 1
ATOM 1594 C CA . LEU A 1 187 ? 13.152 4.939 -12.401 1.00 84.06 187 LEU A CA 1
ATOM 1595 C C . LEU A 1 187 ? 13.384 4.121 -13.677 1.00 84.06 187 LEU A C 1
ATOM 1597 O O . LEU A 1 187 ? 14.512 4.064 -14.153 1.00 84.06 187 LEU A O 1
ATOM 1601 N N . LEU A 1 18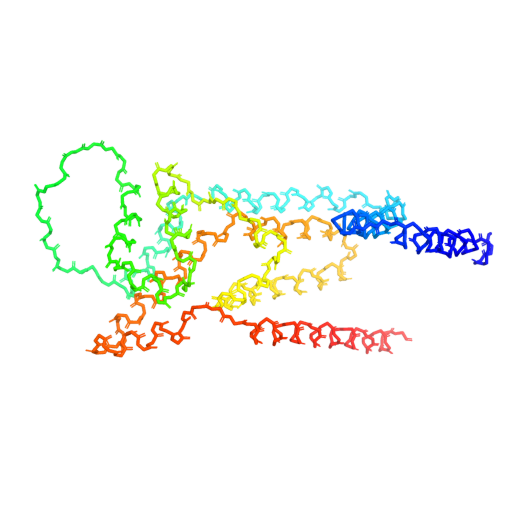8 ? 12.334 3.534 -14.256 1.00 80.69 188 LEU A N 1
ATOM 1602 C CA . LEU A 1 188 ? 12.405 2.830 -15.540 1.00 80.69 188 LEU A CA 1
ATOM 1603 C C . LEU A 1 188 ? 12.859 3.770 -16.657 1.00 80.69 188 LEU A C 1
ATOM 1605 O O . LEU A 1 188 ? 13.739 3.419 -17.435 1.00 80.69 188 LEU A O 1
ATOM 1609 N N . PHE A 1 189 ? 12.318 4.987 -16.699 1.00 81.31 189 PHE A N 1
ATOM 1610 C CA . PHE A 1 189 ? 12.743 6.002 -17.657 1.00 81.31 189 PHE A CA 1
ATOM 1611 C C . PHE A 1 189 ? 14.229 6.356 -17.490 1.00 81.31 189 PHE A C 1
ATOM 1613 O O . PHE A 1 189 ? 14.968 6.388 -18.470 1.00 81.31 189 PHE A O 1
ATOM 1620 N N . TYR A 1 190 ? 14.696 6.541 -16.252 1.00 82.44 190 TYR A N 1
ATOM 1621 C CA . TYR A 1 190 ? 16.113 6.766 -15.959 1.00 82.44 190 TYR A CA 1
ATOM 1622 C C . TYR A 1 190 ? 17.003 5.594 -16.404 1.00 82.44 190 TYR A C 1
ATOM 1624 O O . TYR A 1 190 ? 18.048 5.821 -17.013 1.00 82.44 190 TYR A O 1
ATOM 1632 N N . ILE A 1 191 ? 16.592 4.351 -16.137 1.00 82.38 191 ILE A N 1
ATOM 1633 C CA . ILE A 1 191 ? 17.296 3.134 -16.575 1.00 82.38 191 ILE A CA 1
ATOM 1634 C C . ILE A 1 191 ? 17.425 3.107 -18.097 1.00 82.38 191 ILE A C 1
ATOM 1636 O O . ILE A 1 191 ? 18.529 2.943 -18.606 1.00 82.38 191 ILE A O 1
ATOM 1640 N N . VAL A 1 192 ? 16.326 3.345 -18.818 1.00 79.12 192 VAL A N 1
ATOM 1641 C CA . VAL A 1 192 ? 16.316 3.371 -20.288 1.00 79.12 192 VAL A CA 1
ATOM 1642 C C . VAL A 1 192 ? 17.249 4.454 -20.831 1.00 79.12 192 VAL A C 1
ATOM 1644 O O . VAL A 1 192 ? 17.999 4.190 -21.764 1.00 79.12 192 VAL A O 1
ATOM 1647 N N . LEU A 1 193 ? 17.249 5.651 -20.237 1.00 77.38 193 LEU A N 1
ATOM 1648 C CA . LEU A 1 193 ? 18.118 6.748 -20.675 1.00 77.38 193 LEU A CA 1
ATOM 1649 C C . LEU A 1 193 ? 19.604 6.518 -20.378 1.00 77.38 193 LEU A C 1
ATOM 1651 O O . LEU A 1 193 ? 20.452 7.009 -21.116 1.00 77.38 193 LEU A O 1
ATOM 1655 N N . THR A 1 194 ? 19.928 5.831 -19.283 1.00 81.88 194 THR A N 1
ATOM 1656 C CA . THR A 1 194 ? 21.317 5.677 -18.820 1.00 81.88 194 THR A CA 1
ATOM 1657 C C . THR A 1 194 ? 21.943 4.329 -19.163 1.00 81.88 194 THR A C 1
ATOM 1659 O O . THR A 1 194 ? 23.154 4.182 -19.036 1.00 81.88 194 THR A O 1
ATOM 1662 N N . GLY A 1 195 ? 21.145 3.338 -19.564 1.00 81.00 195 GLY A N 1
ATOM 1663 C CA . GLY A 1 195 ? 21.592 1.957 -19.762 1.00 81.00 195 GLY A CA 1
ATOM 1664 C C . GLY A 1 195 ? 21.943 1.216 -18.463 1.00 81.00 195 GLY A C 1
ATOM 1665 O O . GLY A 1 195 ? 22.500 0.122 -18.518 1.00 81.00 195 GLY A O 1
ATOM 1666 N N . ASN A 1 196 ? 21.642 1.786 -17.290 1.00 79.19 196 ASN A N 1
ATOM 1667 C CA . ASN A 1 196 ? 21.965 1.191 -15.989 1.00 79.19 196 ASN A CA 1
ATOM 1668 C C . ASN A 1 196 ? 21.066 -0.006 -15.651 1.00 79.19 196 ASN A C 1
ATOM 1670 O O . ASN A 1 196 ? 19.852 0.090 -15.759 1.00 79.19 196 ASN A O 1
ATOM 1674 N N . ARG A 1 197 ? 21.641 -1.082 -15.102 1.00 71.62 197 ARG A N 1
ATOM 1675 C CA . ARG A 1 197 ? 20.902 -2.282 -14.666 1.00 71.62 197 ARG A CA 1
ATOM 1676 C C . ARG A 1 197 ? 20.693 -2.305 -13.148 1.00 71.62 197 ARG A C 1
ATOM 1678 O O . ARG A 1 197 ? 21.577 -2.719 -12.400 1.00 71.62 197 ARG A O 1
ATOM 1685 N N . VAL A 1 198 ? 19.541 -1.830 -12.665 1.00 74.75 198 VAL A N 1
ATOM 1686 C CA . VAL A 1 198 ? 19.160 -1.865 -11.226 1.00 74.75 198 VAL A CA 1
ATOM 1687 C C . VAL A 1 198 ? 17.898 -2.676 -10.937 1.00 74.75 198 VAL A C 1
ATOM 1689 O O . VAL A 1 198 ? 17.387 -2.683 -9.816 1.00 74.75 198 VAL A O 1
ATOM 1692 N N . GLU A 1 199 ? 17.394 -3.391 -11.934 1.00 74.62 199 GLU A N 1
ATOM 1693 C CA . GLU A 1 199 ? 16.096 -4.050 -11.921 1.00 74.62 199 GLU A CA 1
ATOM 1694 C C . GLU A 1 199 ? 15.933 -5.022 -10.739 1.00 74.62 199 GLU A C 1
ATOM 1696 O O . GLU A 1 199 ? 14.950 -4.884 -10.004 1.00 74.62 199 GLU A O 1
ATOM 1701 N N . PRO A 1 200 ? 16.871 -5.954 -10.453 1.00 81.00 200 PRO A N 1
ATOM 1702 C CA . PRO A 1 200 ? 16.626 -6.996 -9.452 1.00 81.00 200 PRO A CA 1
ATOM 1703 C C . PRO A 1 200 ? 16.453 -6.446 -8.032 1.00 81.00 200 PRO A C 1
ATOM 1705 O O . PRO A 1 200 ? 15.589 -6.900 -7.281 1.00 81.00 200 PRO A O 1
ATOM 1708 N N . VAL A 1 201 ? 17.253 -5.441 -7.666 1.00 82.31 201 VAL A N 1
ATOM 1709 C CA . VAL A 1 201 ? 17.218 -4.816 -6.335 1.00 82.31 201 VAL A CA 1
ATOM 1710 C C . VAL A 1 201 ? 15.916 -4.040 -6.146 1.00 82.31 201 VAL A C 1
ATOM 1712 O O . VAL A 1 201 ? 15.286 -4.120 -5.091 1.00 82.31 201 VAL A O 1
ATOM 1715 N N . VAL A 1 202 ? 15.485 -3.327 -7.184 1.00 83.12 202 VAL A N 1
ATOM 1716 C CA . VAL A 1 202 ? 14.243 -2.547 -7.185 1.00 83.12 202 VAL A CA 1
ATOM 1717 C C . VAL A 1 202 ? 13.038 -3.468 -7.051 1.00 83.12 202 VAL A C 1
ATOM 1719 O O . VAL A 1 202 ? 12.176 -3.221 -6.206 1.00 83.12 202 VAL A O 1
ATOM 1722 N N . PHE A 1 203 ? 13.000 -4.562 -7.818 1.00 82.94 203 PHE A N 1
ATOM 1723 C CA . PHE A 1 203 ? 11.950 -5.568 -7.688 1.00 82.94 203 PHE A CA 1
ATOM 1724 C C . PHE A 1 203 ? 11.940 -6.172 -6.286 1.00 82.94 203 PHE A C 1
ATOM 1726 O O . PHE A 1 203 ? 10.887 -6.207 -5.652 1.00 82.94 203 PHE A O 1
ATOM 1733 N N . LEU A 1 204 ? 13.096 -6.562 -5.742 1.00 86.31 204 LEU A N 1
ATOM 1734 C CA . LEU A 1 204 ? 13.175 -7.094 -4.382 1.00 86.31 204 LEU A CA 1
ATOM 1735 C C . LEU A 1 204 ? 12.588 -6.115 -3.353 1.00 86.31 204 LEU A C 1
ATOM 1737 O O . LEU A 1 204 ? 11.779 -6.516 -2.515 1.00 86.31 204 LEU A O 1
ATOM 1741 N N . MET A 1 205 ? 12.932 -4.827 -3.437 1.00 87.38 205 MET A N 1
ATOM 1742 C CA . MET A 1 205 ? 12.390 -3.800 -2.542 1.00 87.38 205 MET A CA 1
ATOM 1743 C C . MET A 1 205 ? 10.887 -3.596 -2.730 1.00 87.38 205 MET A C 1
ATOM 1745 O O . MET A 1 205 ? 10.172 -3.439 -1.740 1.00 87.38 205 MET A O 1
ATOM 1749 N N . LEU A 1 206 ? 10.394 -3.653 -3.967 1.00 86.81 206 LEU A N 1
ATOM 1750 C CA . LEU A 1 206 ? 8.978 -3.491 -4.290 1.00 86.81 206 LEU A CA 1
ATOM 1751 C C . LEU A 1 206 ? 8.097 -4.569 -3.644 1.00 86.81 206 LEU A C 1
ATOM 1753 O O . LEU A 1 206 ? 6.949 -4.288 -3.303 1.00 86.81 206 LEU A O 1
ATOM 1757 N N . TYR A 1 207 ? 8.612 -5.780 -3.430 1.00 87.31 207 TYR A N 1
ATOM 1758 C CA . TYR A 1 207 ? 7.890 -6.845 -2.721 1.00 87.31 207 TYR A CA 1
ATOM 1759 C C . TYR A 1 207 ? 8.190 -6.852 -1.216 1.00 87.31 207 TYR A C 1
ATOM 1761 O O . TYR A 1 207 ? 7.283 -6.974 -0.388 1.00 87.31 207 TYR A O 1
ATOM 1769 N N . PHE A 1 208 ? 9.450 -6.655 -0.827 1.00 90.88 208 PHE A N 1
ATOM 1770 C CA . PHE A 1 208 ? 9.861 -6.734 0.573 1.00 90.88 208 PHE A CA 1
ATOM 1771 C C . PHE A 1 208 ? 9.314 -5.578 1.427 1.00 90.88 208 PHE A C 1
ATOM 1773 O O . PHE A 1 208 ? 8.822 -5.800 2.538 1.00 90.88 208 PHE A O 1
ATOM 1780 N N . MET A 1 209 ? 9.330 -4.346 0.906 1.00 90.75 209 MET A N 1
ATOM 1781 C CA . MET A 1 209 ? 8.906 -3.153 1.648 1.00 90.75 209 MET A CA 1
ATOM 1782 C C . MET A 1 209 ? 7.421 -3.173 2.029 1.00 90.75 209 MET A C 1
ATOM 1784 O O . MET A 1 209 ? 7.117 -2.939 3.207 1.00 90.75 209 MET A O 1
ATOM 1788 N N . PRO A 1 210 ? 6.475 -3.493 1.121 1.00 91.62 210 PRO A N 1
ATOM 1789 C CA . PRO A 1 210 ? 5.085 -3.714 1.507 1.00 91.62 210 PRO A CA 1
ATOM 1790 C C . PRO A 1 210 ? 4.929 -4.791 2.582 1.00 91.62 210 PRO A C 1
ATOM 1792 O O . PRO A 1 210 ? 4.159 -4.604 3.524 1.00 91.62 210 PRO A O 1
ATOM 1795 N N . GLY A 1 211 ? 5.702 -5.879 2.494 1.00 92.31 211 GLY A N 1
ATOM 1796 C CA . GLY A 1 211 ? 5.730 -6.931 3.510 1.00 92.31 211 GLY A CA 1
ATOM 1797 C C . GLY A 1 211 ? 6.059 -6.401 4.907 1.00 92.31 211 GLY A C 1
ATOM 1798 O O . GLY A 1 211 ? 5.381 -6.741 5.874 1.00 92.31 211 GLY A O 1
ATOM 1799 N N . MET A 1 212 ? 7.053 -5.522 5.021 1.00 93.31 212 MET A N 1
ATOM 1800 C CA . MET A 1 212 ? 7.493 -4.955 6.302 1.00 93.31 212 MET A CA 1
ATOM 1801 C C . MET A 1 212 ? 6.563 -3.861 6.847 1.00 93.31 212 MET A C 1
ATOM 1803 O O . MET A 1 212 ? 6.386 -3.737 8.059 1.00 93.31 212 MET A O 1
ATOM 1807 N N . THR A 1 213 ? 5.976 -3.049 5.968 1.00 91.94 213 THR A N 1
ATOM 1808 C CA . THR A 1 213 ? 5.338 -1.773 6.348 1.00 91.94 213 THR A CA 1
ATOM 1809 C C . THR A 1 213 ? 3.814 -1.795 6.336 1.00 91.94 213 THR A C 1
ATOM 1811 O O . THR A 1 213 ? 3.180 -0.836 6.774 1.00 91.94 213 THR A O 1
ATOM 1814 N N . ALA A 1 214 ? 3.178 -2.864 5.864 1.00 93.12 214 ALA A N 1
ATOM 1815 C CA . ALA A 1 214 ? 1.734 -2.851 5.664 1.00 93.12 214 ALA A CA 1
ATOM 1816 C C . ALA A 1 214 ? 0.902 -2.693 6.937 1.00 93.12 214 ALA A C 1
ATOM 1818 O O . ALA A 1 214 ? -0.104 -1.990 6.909 1.00 93.12 214 ALA A O 1
ATOM 1819 N N . TYR A 1 215 ? 1.282 -3.322 8.056 1.00 93.56 215 TYR A N 1
ATOM 1820 C CA . TYR A 1 215 ? 0.507 -3.160 9.291 1.00 93.56 215 TYR A CA 1
ATOM 1821 C C . TYR A 1 215 ? 0.572 -1.722 9.812 1.00 93.56 215 TYR A C 1
ATOM 1823 O O . TYR A 1 215 ? -0.466 -1.194 10.203 1.00 93.56 215 TYR A O 1
ATOM 1831 N N . SER A 1 216 ? 1.741 -1.073 9.775 1.00 92.00 216 SER A N 1
ATOM 1832 C CA . SER A 1 216 ? 1.898 0.312 10.232 1.00 92.00 216 SER A CA 1
ATOM 1833 C C . SER A 1 216 ? 1.254 1.315 9.287 1.00 92.00 216 SER A C 1
ATOM 1835 O O . SER A 1 216 ? 0.473 2.154 9.727 1.00 92.00 216 SER A O 1
ATOM 1837 N N . SER A 1 217 ? 1.516 1.210 7.987 1.00 92.75 217 SER A N 1
ATOM 1838 C CA . SER A 1 217 ? 0.910 2.100 6.992 1.00 92.75 217 SER A CA 1
ATOM 1839 C C . SER A 1 217 ? -0.615 1.972 6.961 1.00 92.75 217 SER A C 1
ATOM 1841 O O . SER A 1 217 ? -1.310 2.985 6.892 1.00 92.75 217 SER A O 1
ATOM 1843 N N . TYR A 1 218 ? -1.160 0.759 7.095 1.00 95.12 218 TYR A N 1
ATOM 1844 C CA . TYR A 1 218 ? -2.607 0.577 7.169 1.00 95.12 218 TYR A CA 1
ATOM 1845 C C . TYR A 1 218 ? -3.198 1.109 8.475 1.00 95.12 218 TYR A C 1
ATOM 1847 O O . TYR A 1 218 ? -4.257 1.725 8.433 1.00 95.12 218 TYR A O 1
ATOM 1855 N N . ARG A 1 219 ? -2.506 0.955 9.614 1.00 93.25 219 ARG A N 1
ATOM 1856 C CA . ARG A 1 219 ? -2.904 1.577 10.890 1.00 93.25 219 ARG A CA 1
ATOM 1857 C C . ARG A 1 219 ? -3.049 3.089 10.743 1.00 93.25 219 ARG A C 1
ATOM 1859 O O . ARG A 1 219 ? -4.072 3.649 11.119 1.00 93.25 219 ARG A O 1
ATOM 1866 N N . LEU A 1 220 ? -2.039 3.738 10.162 1.00 91.69 220 LEU A N 1
ATOM 1867 C CA . LEU A 1 220 ? -2.040 5.184 9.939 1.00 91.69 220 LEU A CA 1
ATOM 1868 C C . LEU A 1 220 ? -3.196 5.618 9.035 1.00 91.69 220 LEU A C 1
ATOM 1870 O O . LEU A 1 220 ? -3.867 6.601 9.338 1.00 91.69 220 LEU A O 1
ATOM 1874 N N . GLU A 1 221 ? -3.464 4.876 7.958 1.00 93.44 221 GLU A N 1
ATOM 1875 C CA . GLU A 1 221 ? -4.599 5.177 7.084 1.00 93.44 221 GLU A CA 1
ATOM 1876 C C . GLU A 1 221 ? -5.943 5.001 7.806 1.00 93.44 221 GLU A C 1
ATOM 1878 O O . GLU A 1 221 ? -6.839 5.824 7.635 1.00 93.44 221 GLU A O 1
ATOM 1883 N N . VAL A 1 222 ? -6.103 3.944 8.604 1.00 94.69 222 VAL A N 1
ATOM 1884 C CA . VAL A 1 222 ? -7.340 3.682 9.355 1.00 94.69 222 VAL A CA 1
ATOM 1885 C C . VAL A 1 222 ? -7.611 4.815 10.339 1.00 94.69 222 VAL A C 1
ATOM 1887 O O . VAL A 1 222 ? -8.686 5.406 10.285 1.00 94.69 222 VAL A O 1
ATOM 1890 N N . LEU A 1 223 ? -6.622 5.179 11.159 1.00 92.81 223 LEU A N 1
ATOM 1891 C CA . LEU A 1 223 ? -6.748 6.275 12.123 1.00 92.81 223 LEU A CA 1
ATOM 1892 C C . LEU A 1 223 ? -7.042 7.608 11.431 1.00 92.81 223 LEU A C 1
ATOM 1894 O O . LEU A 1 223 ? -7.903 8.358 11.875 1.00 92.81 223 LEU A O 1
ATOM 1898 N N . LYS A 1 224 ? -6.391 7.873 10.294 1.00 91.62 224 LYS A N 1
ATOM 1899 C CA . LYS A 1 224 ? -6.672 9.057 9.480 1.00 91.62 224 LYS A CA 1
ATOM 1900 C C . LYS A 1 224 ? -8.105 9.070 8.945 1.00 91.62 224 LYS A C 1
ATOM 1902 O O . LYS A 1 224 ? -8.757 10.107 8.969 1.00 91.62 224 LYS A O 1
ATOM 1907 N N . LYS A 1 225 ? -8.606 7.941 8.434 1.00 94.00 225 LYS A N 1
ATOM 1908 C CA . LYS A 1 225 ? -9.987 7.839 7.936 1.00 94.00 225 LYS A CA 1
ATOM 1909 C C . LYS A 1 225 ? -10.989 8.082 9.059 1.00 94.00 225 LYS A C 1
ATOM 1911 O O . LYS A 1 225 ? -11.962 8.792 8.828 1.00 94.00 225 LYS A O 1
ATOM 1916 N N . LEU A 1 226 ? -10.744 7.509 10.236 1.00 93.62 226 LEU A N 1
ATOM 1917 C CA . LEU A 1 226 ? -11.590 7.681 11.413 1.00 93.62 226 LEU A CA 1
ATOM 1918 C C . LEU A 1 226 ? -11.613 9.141 11.873 1.00 93.62 226 LEU A C 1
ATOM 1920 O O . LEU A 1 226 ? -12.695 9.712 11.987 1.00 93.62 226 LEU A O 1
ATOM 1924 N N . SER A 1 227 ? -10.447 9.777 12.018 1.00 92.00 227 SER A N 1
ATOM 1925 C CA . SER A 1 227 ? -10.368 11.185 12.419 1.00 92.00 227 SER A CA 1
ATOM 1926 C C . SER A 1 227 ? -11.039 12.107 11.394 1.00 92.00 227 SER A C 1
ATOM 1928 O O . SER A 1 227 ? -11.822 12.981 11.753 1.00 92.00 227 SER A O 1
ATOM 1930 N N . GLU A 1 228 ? -10.803 11.889 10.095 1.00 92.19 228 GLU A N 1
ATOM 1931 C CA . GLU A 1 228 ? -11.459 12.648 9.023 1.00 92.19 228 GLU A CA 1
ATOM 1932 C C . GLU A 1 228 ? -12.982 12.489 9.019 1.00 92.19 228 GLU A C 1
ATOM 1934 O O . GLU A 1 228 ? -13.673 13.403 8.579 1.00 92.19 228 GLU A O 1
ATOM 1939 N N . ILE A 1 229 ? -13.505 11.328 9.419 1.00 94.06 229 ILE A N 1
ATOM 1940 C CA . ILE A 1 229 ? -14.949 11.088 9.485 1.00 94.06 229 ILE A CA 1
ATOM 1941 C C . ILE A 1 229 ? -15.542 11.780 10.714 1.00 94.06 229 ILE A C 1
ATOM 1943 O O . ILE A 1 229 ? -16.522 12.501 10.551 1.00 94.06 229 ILE A O 1
ATOM 1947 N N . LYS A 1 230 ? -14.922 11.647 11.896 1.00 89.94 230 LYS A N 1
ATOM 1948 C CA . LYS A 1 230 ? -15.385 12.319 13.124 1.00 89.94 230 LYS A CA 1
ATOM 1949 C C . LYS A 1 230 ? -15.434 13.841 12.984 1.00 89.94 230 LYS A C 1
ATOM 1951 O O . LYS A 1 230 ? -16.347 14.465 13.496 1.00 89.94 230 LYS A O 1
ATOM 1956 N N . HIS A 1 231 ? -14.493 14.434 12.248 1.00 88.75 231 HIS A N 1
ATOM 1957 C CA . HIS A 1 231 ? -14.483 15.880 12.006 1.00 88.75 231 HIS A CA 1
ATOM 1958 C C . HIS A 1 231 ? -15.477 16.369 10.942 1.00 88.75 231 HIS A C 1
ATOM 1960 O O . HIS A 1 231 ? -15.685 17.574 10.843 1.00 88.75 231 HIS A O 1
ATOM 1966 N N . LYS A 1 232 ? -16.015 15.488 10.089 1.00 88.50 232 LYS A N 1
ATOM 1967 C CA . LYS A 1 232 ? -16.827 15.888 8.922 1.00 88.50 232 LYS A CA 1
ATOM 1968 C C . LYS A 1 232 ? -18.304 15.548 9.024 1.00 88.50 232 LYS A C 1
ATOM 1970 O O . LYS A 1 232 ? -19.061 16.064 8.214 1.00 88.50 232 LYS A O 1
ATOM 1975 N N . ALA A 1 233 ? -18.669 14.619 9.894 1.00 88.25 233 ALA A N 1
ATOM 1976 C CA . ALA A 1 233 ? -20.033 14.140 10.011 1.00 88.25 233 ALA A CA 1
ATOM 1977 C C . ALA A 1 233 ? -20.639 14.622 11.322 1.00 88.25 233 ALA A C 1
ATOM 1979 O O . ALA A 1 233 ? -20.057 14.410 12.389 1.00 88.25 233 ALA A O 1
ATOM 1980 N N . ASP A 1 234 ? -21.822 15.217 11.210 1.00 87.12 234 ASP A N 1
ATOM 1981 C CA . ASP A 1 234 ? -22.498 15.911 12.308 1.00 87.12 234 ASP A CA 1
ATOM 1982 C C . ASP A 1 234 ? -23.277 14.942 13.215 1.00 87.12 234 ASP A C 1
ATOM 1984 O O . ASP A 1 234 ? -23.669 15.297 14.324 1.00 87.12 234 ASP A O 1
ATOM 1988 N N . SER A 1 235 ? -23.489 13.699 12.764 1.00 92.38 235 SER A N 1
ATOM 1989 C CA . SER A 1 235 ? -24.213 12.659 13.503 1.00 92.38 235 SER A CA 1
ATOM 1990 C C . SER A 1 235 ? -23.488 11.313 13.504 1.00 92.38 235 SER A C 1
ATOM 1992 O O . SER A 1 235 ? -22.790 10.954 12.552 1.00 92.38 235 SER A O 1
ATOM 1994 N N . GLU A 1 236 ? -23.704 10.515 14.552 1.00 90.56 236 GLU A N 1
ATOM 1995 C CA . GLU A 1 236 ? -23.153 9.156 14.659 1.00 90.56 236 GLU A CA 1
ATOM 1996 C C . GLU A 1 236 ? -23.630 8.234 13.526 1.00 90.56 236 GLU A C 1
ATOM 1998 O O . GLU A 1 236 ? -22.875 7.399 13.019 1.00 90.56 236 GLU A O 1
ATOM 2003 N N . GLU A 1 237 ? -24.877 8.393 13.077 1.00 93.12 237 GLU A N 1
ATOM 2004 C CA . GLU A 1 237 ? -25.419 7.606 11.969 1.00 93.12 237 GLU A CA 1
ATOM 2005 C C . GLU A 1 237 ? -24.690 7.915 10.654 1.00 93.12 237 GLU A C 1
ATOM 2007 O O . GLU A 1 237 ? -24.293 7.002 9.914 1.00 93.12 237 GLU A O 1
ATOM 2012 N N . GLU A 1 238 ? -24.435 9.197 10.386 1.00 94.31 238 GLU A N 1
ATOM 2013 C CA . GLU A 1 238 ? -23.648 9.622 9.235 1.00 94.31 238 GLU A CA 1
ATOM 2014 C C . GLU A 1 238 ? -22.200 9.124 9.328 1.00 94.31 238 GLU A C 1
ATOM 2016 O O . GLU A 1 238 ? -21.665 8.598 8.343 1.00 94.31 238 GLU A O 1
ATOM 2021 N N . GLN A 1 239 ? -21.587 9.194 10.514 1.00 94.56 239 GLN A N 1
ATOM 2022 C CA . GLN A 1 239 ? -20.253 8.648 10.761 1.00 94.56 239 GLN A CA 1
ATOM 2023 C C . GLN A 1 239 ? -20.196 7.155 10.414 1.00 94.56 239 GLN A C 1
ATOM 2025 O O . GLN A 1 239 ? -19.370 6.747 9.589 1.00 94.56 239 GLN A O 1
ATOM 2030 N N . ARG A 1 240 ? -21.121 6.337 10.938 1.00 94.88 240 ARG A N 1
ATOM 2031 C CA . ARG A 1 240 ? -21.182 4.891 10.647 1.00 94.88 240 ARG A CA 1
ATOM 2032 C C . ARG A 1 240 ? -21.381 4.620 9.156 1.00 94.88 240 ARG A C 1
ATOM 2034 O O . ARG A 1 240 ? -20.727 3.734 8.594 1.00 94.88 240 ARG A O 1
ATOM 2041 N N . LYS A 1 241 ? -22.235 5.389 8.473 1.00 95.25 241 LYS A N 1
ATOM 2042 C CA . LYS A 1 241 ? -22.454 5.272 7.020 1.00 95.25 241 LYS A CA 1
ATOM 2043 C C . LYS A 1 241 ? -21.178 5.577 6.227 1.00 95.25 241 LYS A C 1
ATOM 2045 O O . LYS A 1 241 ? -20.825 4.829 5.308 1.00 95.25 241 LYS A O 1
ATOM 2050 N N . LEU A 1 242 ? -20.456 6.638 6.587 1.00 95.81 242 LEU A N 1
ATOM 2051 C CA . LEU A 1 242 ? -19.193 7.010 5.946 1.00 95.81 242 LEU A CA 1
ATOM 2052 C C . LEU A 1 242 ? -18.080 5.994 6.219 1.00 95.81 242 LEU A C 1
ATOM 2054 O O . LEU A 1 242 ? -17.335 5.664 5.289 1.00 95.81 242 LEU A O 1
ATOM 2058 N N . MET A 1 243 ? -17.993 5.456 7.439 1.00 95.69 243 MET A N 1
ATOM 2059 C CA . MET A 1 243 ? -17.039 4.402 7.792 1.00 95.69 243 MET A CA 1
ATOM 2060 C C . MET A 1 243 ? -17.259 3.160 6.927 1.00 95.69 243 MET A C 1
ATOM 2062 O O . MET A 1 243 ? -16.324 2.713 6.261 1.00 95.69 243 MET A O 1
ATOM 2066 N N . LYS A 1 244 ? -18.505 2.678 6.807 1.00 93.75 244 LYS A N 1
ATOM 2067 C CA . LYS A 1 244 ? -18.848 1.540 5.930 1.00 93.75 244 LYS A CA 1
ATOM 2068 C C . LYS A 1 244 ? -18.468 1.790 4.468 1.00 93.75 244 LYS A C 1
ATOM 2070 O O . LYS A 1 244 ? -17.963 0.894 3.793 1.00 93.75 244 LYS A O 1
ATOM 2075 N N . LYS A 1 245 ? -18.667 3.014 3.965 1.00 93.81 245 LYS A N 1
ATOM 2076 C CA . LYS A 1 245 ? -18.343 3.382 2.575 1.00 93.81 245 LYS A CA 1
ATOM 2077 C C . LYS A 1 245 ? -16.829 3.426 2.314 1.00 93.81 245 LYS A C 1
ATOM 2079 O O . LYS A 1 245 ? -16.351 2.869 1.317 1.00 93.81 245 LYS A O 1
ATOM 2084 N N . LYS A 1 246 ? -16.067 4.095 3.188 1.00 93.94 246 LYS A N 1
ATOM 2085 C CA . LYS A 1 246 ? -14.608 4.294 3.051 1.00 93.94 246 LYS A CA 1
ATOM 2086 C C . LYS A 1 246 ? -13.778 3.075 3.475 1.00 93.94 246 LYS A C 1
ATOM 2088 O O . LYS A 1 246 ? -12.624 2.947 3.049 1.00 93.94 246 LYS A O 1
ATOM 2093 N N . GLY A 1 247 ? -14.351 2.219 4.312 1.00 93.56 247 GLY A N 1
ATOM 2094 C CA . GLY A 1 247 ? -13.749 1.009 4.850 1.00 93.56 247 GLY A CA 1
ATOM 2095 C C . GLY A 1 247 ? -13.781 -0.195 3.914 1.00 93.56 247 GLY A C 1
ATOM 2096 O O . GLY A 1 247 ? -14.180 -0.117 2.747 1.00 93.56 247 GLY A O 1
ATOM 2097 N N . GLY A 1 248 ? -13.358 -1.333 4.454 1.00 94.00 248 GLY A N 1
ATOM 2098 C CA . GLY A 1 248 ? -13.405 -2.634 3.805 1.00 94.00 248 GLY A CA 1
ATOM 2099 C C . GLY A 1 248 ? -12.380 -2.803 2.687 1.00 94.00 248 GLY A C 1
ATOM 2100 O O . GLY A 1 248 ? -11.272 -2.263 2.726 1.00 94.00 248 GLY A O 1
ATOM 2101 N N . THR A 1 249 ? -12.740 -3.621 1.701 1.00 95.62 249 THR A N 1
ATOM 2102 C CA . THR A 1 249 ? -11.873 -3.989 0.578 1.00 95.62 249 THR A CA 1
ATOM 2103 C C . THR A 1 249 ? -12.588 -3.814 -0.758 1.00 95.62 249 THR A C 1
ATOM 2105 O O . THR A 1 249 ? -13.809 -3.659 -0.792 1.00 95.62 249 THR A O 1
ATOM 2108 N N . SER A 1 250 ? -11.843 -3.761 -1.864 1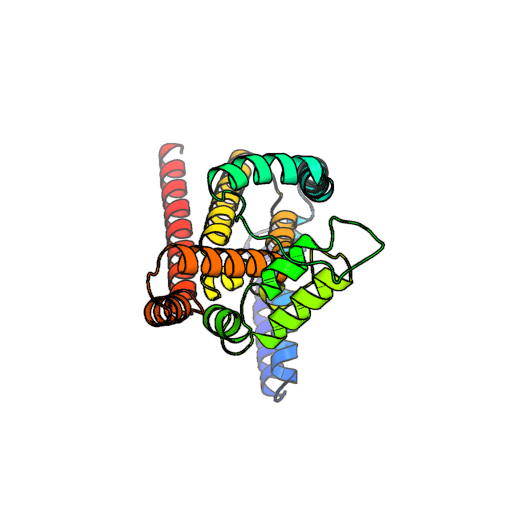.00 95.56 250 SER A N 1
ATOM 2109 C CA . SER A 1 250 ? -12.416 -3.588 -3.202 1.00 95.56 250 SER A CA 1
ATOM 2110 C C . SER A 1 250 ? -11.598 -4.299 -4.276 1.00 95.56 250 SER A C 1
ATOM 2112 O O . SER A 1 250 ? -10.531 -3.830 -4.666 1.00 95.56 250 SER A O 1
ATOM 2114 N N . TRP A 1 251 ? -12.127 -5.409 -4.798 1.00 94.94 251 TRP A N 1
ATOM 2115 C CA . TRP A 1 251 ? -11.572 -6.074 -5.983 1.00 94.94 251 TRP A CA 1
ATOM 2116 C C . TRP A 1 251 ? -11.721 -5.229 -7.246 1.00 94.94 251 TRP A C 1
ATOM 2118 O O . TRP A 1 251 ? -10.818 -5.218 -8.075 1.00 94.94 251 TRP A O 1
ATOM 2128 N N . LEU A 1 252 ? -12.806 -4.455 -7.353 1.00 95.56 252 LEU A N 1
ATOM 2129 C CA . LEU A 1 252 ? -13.010 -3.534 -8.470 1.00 95.56 252 LEU A CA 1
ATOM 2130 C C . LEU A 1 252 ? -11.858 -2.526 -8.583 1.00 95.56 252 LEU A C 1
ATOM 2132 O O . LEU A 1 252 ? -11.381 -2.265 -9.681 1.00 95.56 252 LEU A O 1
ATOM 2136 N N . MET A 1 253 ? -11.361 -2.005 -7.454 1.00 94.44 253 MET A N 1
ATOM 2137 C CA . MET A 1 253 ? -10.201 -1.106 -7.462 1.00 94.44 253 MET A CA 1
ATOM 2138 C C . MET A 1 253 ? -8.918 -1.810 -7.899 1.00 94.44 253 MET A C 1
ATOM 2140 O O . MET A 1 253 ? -8.100 -1.191 -8.567 1.00 94.44 253 MET A O 1
ATOM 2144 N N . VAL A 1 254 ? -8.739 -3.087 -7.548 1.00 94.75 254 VAL A N 1
ATOM 2145 C CA . VAL A 1 254 ? -7.581 -3.874 -7.998 1.00 94.75 254 VAL A CA 1
ATOM 2146 C C . VAL A 1 254 ? -7.627 -4.057 -9.512 1.00 94.75 254 VAL A C 1
ATOM 2148 O O . VAL A 1 254 ? -6.644 -3.757 -10.178 1.00 94.75 254 VAL A O 1
ATOM 2151 N N . VAL A 1 255 ? -8.772 -4.471 -10.060 1.00 95.56 255 VAL A N 1
ATOM 2152 C CA . VAL A 1 255 ? -8.959 -4.636 -11.510 1.00 95.56 255 VAL A CA 1
ATOM 2153 C C . VAL A 1 255 ? -8.749 -3.311 -12.242 1.00 95.56 255 VAL A C 1
ATOM 2155 O O . VAL A 1 255 ? -8.000 -3.267 -13.212 1.00 95.56 255 VAL A O 1
ATOM 2158 N N . ALA A 1 256 ? -9.333 -2.216 -11.745 1.00 94.50 256 ALA A N 1
ATOM 2159 C CA . ALA A 1 256 ? -9.139 -0.887 -12.320 1.00 94.50 256 ALA A CA 1
ATOM 2160 C C . ALA A 1 256 ? -7.666 -0.446 -12.284 1.00 94.50 256 ALA A C 1
ATOM 2162 O O . ALA A 1 256 ? -7.169 0.126 -13.249 1.00 94.50 256 ALA A O 1
ATOM 2163 N N . PHE A 1 257 ? -6.949 -0.738 -11.196 1.00 92.81 257 PHE A N 1
ATOM 2164 C CA . PHE A 1 257 ? -5.529 -0.415 -11.073 1.00 92.81 257 PHE A CA 1
ATOM 2165 C C . PHE A 1 257 ? -4.650 -1.263 -12.000 1.00 92.81 257 PHE A C 1
ATOM 2167 O O . PHE A 1 257 ? -3.710 -0.736 -12.581 1.00 92.81 257 PHE A O 1
ATOM 2174 N N . ILE A 1 258 ? -4.971 -2.548 -12.185 1.00 92.00 258 ILE A N 1
ATOM 2175 C CA . ILE A 1 258 ? -4.303 -3.420 -13.162 1.00 92.00 258 ILE A CA 1
ATOM 2176 C C . ILE A 1 258 ? -4.537 -2.903 -14.587 1.00 92.00 258 ILE A C 1
ATOM 2178 O O . ILE A 1 258 ? -3.589 -2.780 -15.355 1.00 92.00 258 ILE A O 1
ATOM 2182 N N . ALA A 1 259 ? -5.777 -2.548 -14.930 1.00 92.19 259 ALA A N 1
ATOM 2183 C CA . ALA A 1 259 ? -6.096 -1.983 -16.239 1.00 92.19 259 ALA A CA 1
ATOM 2184 C C . ALA A 1 259 ? -5.330 -0.674 -16.489 1.00 92.19 259 ALA A C 1
ATOM 2186 O O . ALA A 1 259 ? -4.751 -0.491 -17.555 1.00 92.19 259 ALA A O 1
ATOM 2187 N N . LEU A 1 260 ? -5.264 0.203 -15.481 1.00 89.44 260 LEU A N 1
ATOM 2188 C CA . LEU A 1 260 ? -4.491 1.442 -15.543 1.00 89.44 260 LEU A CA 1
ATOM 2189 C C . LEU A 1 260 ? -2.989 1.174 -15.717 1.00 89.44 260 LEU A C 1
ATOM 2191 O O . LEU A 1 260 ? -2.336 1.852 -16.505 1.00 89.44 260 LEU A O 1
ATOM 2195 N N . PHE A 1 261 ? -2.447 0.184 -15.005 1.00 87.25 261 PHE A N 1
ATOM 2196 C CA . PHE A 1 261 ? -1.049 -0.227 -15.123 1.00 87.25 261 PHE A CA 1
ATOM 2197 C C . PHE A 1 261 ? -0.708 -0.646 -16.559 1.00 87.25 261 PHE A C 1
ATOM 2199 O O . PHE A 1 261 ? 0.206 -0.073 -17.148 1.00 87.25 261 PHE A O 1
ATOM 2206 N N . TYR A 1 262 ? -1.483 -1.570 -17.137 1.00 89.25 262 TYR A N 1
ATOM 2207 C CA . TYR A 1 262 ? -1.277 -2.048 -18.509 1.00 89.25 262 TYR A CA 1
ATOM 2208 C C . TYR A 1 262 ? -1.517 -0.965 -19.562 1.00 89.25 262 TYR A C 1
ATOM 2210 O O . TYR A 1 262 ? -0.830 -0.930 -20.579 1.00 89.25 262 TYR A O 1
ATOM 2218 N N . PHE A 1 263 ? -2.460 -0.052 -19.319 1.00 89.44 263 PHE A N 1
ATOM 2219 C CA . PHE A 1 263 ? -2.665 1.100 -20.192 1.00 89.44 263 PHE A CA 1
ATOM 2220 C C . PHE A 1 263 ? -1.409 1.979 -20.274 1.00 89.44 263 PHE A C 1
ATOM 2222 O O . PHE A 1 263 ? -0.988 2.344 -21.371 1.00 89.44 263 PHE A O 1
ATOM 2229 N N . PHE A 1 264 ? -0.789 2.299 -19.134 1.00 85.50 264 PHE A N 1
ATOM 2230 C CA . PHE A 1 264 ? 0.440 3.094 -19.120 1.00 85.50 264 PHE A CA 1
ATOM 2231 C C . PHE A 1 264 ? 1.640 2.344 -19.700 1.00 85.50 264 PHE A C 1
ATOM 2233 O O . PHE A 1 264 ? 2.445 2.963 -20.394 1.00 85.50 264 PHE A O 1
ATOM 2240 N N . GLU A 1 265 ? 1.737 1.033 -19.472 1.00 85.50 265 GLU A N 1
ATOM 2241 C CA . GLU A 1 265 ? 2.762 0.199 -20.100 1.00 85.50 265 GLU A CA 1
ATOM 2242 C C . GLU A 1 265 ? 2.650 0.289 -21.628 1.00 85.50 265 GLU A C 1
ATOM 2244 O O . GLU A 1 265 ? 3.590 0.731 -22.289 1.00 85.50 265 GLU A O 1
ATOM 2249 N N . PHE A 1 266 ? 1.468 -0.005 -22.178 1.00 88.81 266 PHE A N 1
ATOM 2250 C CA . PHE A 1 266 ? 1.193 0.097 -23.609 1.00 88.81 266 PHE A CA 1
ATOM 2251 C C . PHE A 1 266 ? 1.514 1.491 -24.164 1.00 88.81 266 PHE A C 1
ATOM 2253 O O . PHE A 1 266 ? 2.207 1.615 -25.175 1.00 88.81 266 PHE A O 1
ATOM 2260 N N . LEU A 1 267 ? 1.051 2.546 -23.485 1.00 88.25 267 LEU A N 1
ATOM 2261 C CA . LEU A 1 267 ? 1.300 3.927 -23.890 1.00 88.25 267 LEU A CA 1
ATOM 2262 C C . LEU A 1 267 ? 2.802 4.242 -23.932 1.00 88.25 267 LEU A C 1
ATOM 2264 O O . LEU A 1 267 ? 3.274 4.853 -24.888 1.00 88.25 267 LEU A O 1
ATOM 2268 N N . SER A 1 268 ? 3.561 3.808 -22.924 1.00 83.00 268 SER A N 1
ATOM 2269 C CA . SER A 1 268 ? 5.010 4.015 -22.873 1.00 83.00 268 SER A CA 1
ATOM 2270 C C . SER A 1 268 ? 5.745 3.286 -24.000 1.00 83.00 268 SER A C 1
ATOM 2272 O O . SER A 1 268 ? 6.588 3.891 -24.661 1.00 83.00 268 SER A O 1
ATOM 2274 N N . SER A 1 269 ? 5.378 2.034 -24.296 1.00 85.25 269 SER A N 1
ATOM 2275 C CA . SER A 1 269 ? 5.942 1.279 -25.419 1.00 85.25 269 SER A CA 1
ATOM 2276 C C . SER A 1 269 ? 5.625 1.936 -26.761 1.00 85.25 269 SER A C 1
ATOM 2278 O O . SER A 1 269 ? 6.496 2.035 -27.624 1.00 85.25 269 SER A O 1
ATOM 2280 N N . PHE A 1 270 ? 4.401 2.440 -26.924 1.00 89.81 270 PHE A N 1
ATOM 2281 C CA . PHE A 1 270 ? 3.983 3.150 -28.128 1.00 89.81 270 PHE A CA 1
ATOM 2282 C C . PHE A 1 270 ? 4.783 4.444 -28.345 1.00 89.81 270 PHE A C 1
ATOM 2284 O O . PHE A 1 270 ? 5.275 4.690 -29.446 1.00 89.81 270 PHE A O 1
ATOM 2291 N N . ILE A 1 271 ? 4.977 5.244 -27.290 1.00 86.94 271 ILE A N 1
ATOM 2292 C CA . ILE A 1 271 ? 5.795 6.465 -27.341 1.00 86.94 271 ILE A CA 1
ATOM 2293 C C . ILE A 1 271 ? 7.245 6.135 -27.715 1.00 86.94 271 ILE A C 1
ATOM 2295 O O . ILE A 1 271 ? 7.812 6.788 -28.590 1.00 86.94 271 ILE A O 1
ATOM 2299 N N . LEU A 1 272 ? 7.839 5.109 -27.099 1.00 84.12 272 LEU A N 1
ATOM 2300 C CA . LEU A 1 272 ? 9.206 4.682 -27.410 1.00 84.12 272 LEU A CA 1
ATOM 2301 C C . LEU A 1 272 ? 9.356 4.254 -28.876 1.00 84.12 272 LEU A C 1
ATOM 2303 O O . LEU A 1 272 ? 10.332 4.638 -29.519 1.00 84.12 272 LEU A O 1
ATOM 2307 N N . ALA A 1 273 ? 8.377 3.531 -29.427 1.00 87.19 273 ALA A N 1
ATOM 2308 C CA . ALA A 1 273 ? 8.379 3.134 -30.834 1.00 87.19 273 ALA A CA 1
ATOM 2309 C C . ALA A 1 273 ? 8.332 4.345 -31.786 1.00 87.19 273 ALA A C 1
ATOM 2311 O O . ALA A 1 273 ? 9.036 4.368 -32.796 1.00 87.19 273 ALA A O 1
ATOM 2312 N N . ILE A 1 274 ? 7.547 5.378 -31.455 1.00 92.12 274 ILE A N 1
ATOM 2313 C CA . ILE A 1 274 ? 7.520 6.634 -32.223 1.00 92.12 274 ILE A CA 1
ATOM 2314 C C . ILE A 1 274 ? 8.879 7.335 -32.162 1.00 92.12 274 ILE A C 1
ATOM 2316 O O . ILE A 1 274 ? 9.391 7.751 -33.198 1.00 92.12 274 ILE A O 1
ATOM 2320 N N . ILE A 1 275 ? 9.474 7.448 -30.970 1.00 86.44 275 ILE A N 1
ATOM 2321 C CA . ILE A 1 275 ? 10.781 8.093 -30.784 1.00 86.44 275 ILE A CA 1
ATOM 2322 C C . ILE A 1 275 ? 11.852 7.388 -31.622 1.00 86.44 275 ILE A C 1
ATOM 2324 O O . ILE A 1 275 ? 12.603 8.053 -32.330 1.00 86.44 275 ILE A O 1
ATOM 2328 N N . GLN A 1 276 ? 11.889 6.053 -31.603 1.00 85.12 276 GLN A N 1
ATOM 2329 C CA . GLN A 1 276 ? 12.836 5.276 -32.407 1.00 85.12 276 GLN A CA 1
ATOM 2330 C C . GLN A 1 276 ? 12.678 5.550 -33.905 1.00 85.12 276 GLN A C 1
ATOM 2332 O O . GLN A 1 276 ? 13.674 5.755 -34.584 1.00 85.12 276 GLN A O 1
ATOM 2337 N N . LYS A 1 277 ? 11.442 5.632 -34.407 1.00 92.31 277 LYS A N 1
ATOM 2338 C CA . LYS A 1 277 ? 11.170 5.927 -35.821 1.00 92.31 277 LYS A CA 1
ATOM 2339 C C . LYS A 1 277 ? 11.555 7.352 -36.247 1.00 92.31 277 LYS A C 1
ATOM 2341 O O . LYS A 1 277 ? 11.728 7.605 -37.429 1.00 92.31 277 LYS A O 1
ATOM 2346 N N . ILE A 1 278 ? 11.606 8.304 -35.315 1.00 93.44 278 ILE A N 1
ATOM 2347 C CA . ILE A 1 278 ? 12.017 9.687 -35.609 1.00 93.44 278 ILE A CA 1
ATOM 2348 C C . ILE A 1 278 ? 13.546 9.817 -35.608 1.00 93.44 278 ILE A C 1
ATOM 2350 O O . ILE A 1 278 ? 14.086 10.651 -36.330 1.00 93.44 278 ILE A O 1
ATOM 2354 N N . LEU A 1 279 ? 14.238 9.027 -34.781 1.00 87.94 279 LEU A N 1
ATOM 2355 C CA . LEU A 1 279 ? 15.691 9.109 -34.606 1.00 87.94 279 LEU A CA 1
ATOM 2356 C C . LEU A 1 279 ? 16.499 8.269 -35.612 1.00 87.94 279 LEU A C 1
ATOM 2358 O O . LEU A 1 279 ? 17.672 8.583 -35.814 1.00 87.94 279 LEU A O 1
ATOM 2362 N N . TYR A 1 280 ? 15.903 7.233 -36.212 1.00 82.75 280 TYR A N 1
ATOM 2363 C CA . TYR A 1 280 ? 16.528 6.318 -37.181 1.00 82.75 280 TYR A CA 1
ATOM 2364 C C . TYR A 1 280 ? 15.749 6.285 -38.495 1.00 82.75 280 TYR A C 1
ATOM 2366 O O . TYR A 1 280 ? 16.410 6.231 -39.555 1.00 82.75 280 TYR A O 1
#

Sequence (280 aa):
MNVAEFWLPVLIGLVGGTWVLIYLVKKLDGIEKFRMFSLVFLGYGSAIGMIVMHYVDHIATLLLLPLVLIIFFIWIKMPQTFYEKYIKKHFEKYFPKPDITYSDKVKADKSHKDYYVFDKVSEYSEEEIELIVGKRYQKFLSKWIKMEQTNKHTMFSWSPFFFSVFWYVYRKMWKLPLFVLLALYCLLFYIVLTGNRVEPVVFLMLYFMPGMTAYSSYRLEVLKKLSEIKHKADSEEEQRKLMKKKGGTSWLMVVAFIALFYFFEFLSSFILAIIQKILY

Foldseek 3Di:
DDPCVVCVVVVCCVVVVVVVLVVVLVVDDDPVNVVVVVVVVVPPVPPVVCVVPVPDDPDLQVVVVVVVVVVVCCVVPVPPVVVCVVCVVVVCVVDPDDDDDDDDPDDDDDDPPLPVQVVLVVVDDLLLQCLAADPCSVVLVVVSVVCSVVVHLWDFDPPCLVVQLLVCLQFVNVPVSVVLLVVVVVVVVVCVVPVRDPPPVSVNCSNRVCRTRVSNVVSVVSSVQLVVLVVPDPDPVSSSVSSNVNHDGDPPSSVVVVVVSVVVVVVVVVVVVVVVVVVD

Organism: NCBI:txid2670334

pLDDT: mean 72.81, std 19.91, range [34.72, 96.38]

InterPro domains:
  IPR024399 Domain of unknown function DUF2628 [PF10947] (140-222)

Radius of gyration: 25.09 Å; chains: 1; bounding box: 55×62×75 Å